Protein AF-A0AAV5X2Z7-F1 (afdb_monomer_lite)

Organism: NCBI:txid1538716

Foldseek 3Di:
DDDALLLLLLVVQQVVCCVQQVAGDCVSVDPPPGHHDDPVSVVVSQVVPFFDDPDPPDGHGRGDDRPVRDHDQDDDDDDDDDDDDDADDPVRQVVVCVVPVVCHSVNCRVPDDDDDDDDPDPDDDDDDDDDPDDPVRVVVVVQVVCCVPVVDDPVNVVVVVVVVVVVVVCVPPPVNVVVVVVVVVVVVVVVVVVVVVVVVVVVVVVVVVVVVVVVVVVVVVPDDDDDDDDDDDDDDDD

Sequence (238 aa):
MKYSASDCLSKCKARFYHEHCGCSPFVYNIDTEFPSCTPLETYECTKQYIVVNKDETSEEFHWPTCEECIVECERWEFNAANSYGNGFSNGALRWLNHYNPEWTTPHIRANFLTINIFFRDMSYTEYKQVQAMSMTELLSDMGGNMGLFWGMSVLTLAESLIYIWKISWIAVSKQRRDYMSEKKKRDEKEERETEETIKSFKQLSAAQLAQIAAAQAQYAADGAPLTPPPKAICRRTI

InterPro domains:
  IPR001873 Epithelial sodium channel [PF00858] (2-163)
  IPR001873 Epithelial sodium channel [PR01078] (3-14)
  IPR001873 Epithelial sodium channel [PR01078] (109-129)
  IPR001873 Epithelial sodium channel [PR01078] (129-143)
  IPR001873 Epithelial sodium channel [PR01078] (143-159)
  IPR001873 Epithelial sodium channel [PTHR11690] (2-175)

Secondary structure (DSSP, 8-state):
----HHHHHHHHHHHHHHHHHSSB-GGG--SSSSPBPPHHHHHHHHHHHTB----TT---B-----TT-PPPSS------------S--HHHHHHHHHH-TT--HHHHHHH--------SSS---------SS-HHHHHHHHHHHHHHHH---HHHHHHHHHHHHHHHHHHH-HHHHHHHHHHHHHHHHHHHHHHHHHHHHHHHHHHHHHHHHHHHHHHHHS-----PPPPPPP----

Radius of gyration: 55.37 Å; chains: 1; bounding box: 127×48×149 Å

pLDDT: mean 82.68, std 13.72, range [39.97, 95.0]

Structure (mmCIF, N/CA/C/O backbone):
data_AF-A0AAV5X2Z7-F1
#
_entry.id   AF-A0AAV5X2Z7-F1
#
loop_
_atom_site.group_PDB
_atom_site.id
_atom_site.type_symbol
_atom_site.label_atom_id
_atom_site.label_alt_id
_atom_site.label_comp_id
_atom_site.label_asym_id
_atom_site.label_entity_id
_atom_site.label_seq_id
_atom_site.pdbx_PDB_ins_code
_atom_site.Cartn_x
_atom_site.Cartn_y
_atom_site.Cartn_z
_atom_site.occupancy
_atom_site.B_iso_or_equiv
_atom_site.auth_seq_id
_atom_site.auth_comp_id
_atom_site.auth_asym_id
_atom_site.auth_atom_id
_atom_site.pdbx_PDB_model_num
ATOM 1 N N . MET A 1 1 ? 13.263 -10.623 1.631 1.00 61.44 1 MET A N 1
ATOM 2 C CA . MET A 1 1 ? 12.495 -9.880 0.608 1.00 61.44 1 MET A CA 1
ATOM 3 C C . MET A 1 1 ? 11.386 -9.113 1.306 1.00 61.44 1 MET A C 1
ATOM 5 O O . MET A 1 1 ? 10.847 -9.640 2.273 1.00 61.44 1 MET A O 1
ATOM 9 N N . LYS A 1 2 ? 11.102 -7.871 0.895 1.00 84.94 2 LYS A N 1
ATOM 10 C CA . LYS A 1 2 ? 9.927 -7.133 1.388 1.00 84.94 2 LYS A CA 1
ATOM 11 C C . LYS A 1 2 ? 8.688 -7.651 0.655 1.00 84.94 2 LYS A C 1
ATOM 13 O O . LYS A 1 2 ? 8.801 -8.051 -0.498 1.00 84.94 2 LYS A O 1
ATOM 18 N N . TYR A 1 3 ? 7.545 -7.677 1.329 1.00 89.06 3 TYR A N 1
ATOM 19 C CA . TYR A 1 3 ? 6.282 -8.051 0.700 1.00 89.06 3 TYR A CA 1
ATOM 20 C C . TYR A 1 3 ? 5.809 -6.931 -0.239 1.00 89.06 3 TYR A C 1
ATOM 22 O O . TYR A 1 3 ? 5.836 -5.763 0.146 1.00 89.06 3 TYR A O 1
ATOM 30 N N . SER A 1 4 ? 5.364 -7.305 -1.438 1.00 91.31 4 SER A N 1
ATOM 31 C CA . SER A 1 4 ? 4.673 -6.443 -2.400 1.00 91.31 4 SER A CA 1
ATOM 32 C C . SER A 1 4 ? 3.446 -7.187 -2.919 1.00 91.31 4 SER A C 1
ATOM 34 O O . SER A 1 4 ? 3.530 -8.386 -3.212 1.00 91.31 4 SER A O 1
ATOM 36 N N . ALA A 1 5 ? 2.317 -6.496 -3.081 1.00 91.56 5 ALA A N 1
ATOM 37 C CA . ALA A 1 5 ? 1.121 -7.104 -3.655 1.00 91.56 5 ALA A CA 1
ATOM 38 C C . ALA A 1 5 ? 1.362 -7.648 -5.076 1.00 91.56 5 ALA A C 1
ATOM 40 O O . ALA A 1 5 ? 0.827 -8.701 -5.422 1.00 91.56 5 ALA A O 1
ATOM 41 N N . SER A 1 6 ? 2.205 -6.991 -5.886 1.00 90.12 6 SER A N 1
ATOM 42 C CA . SER A 1 6 ? 2.568 -7.468 -7.235 1.00 90.12 6 SER A CA 1
ATOM 43 C C . SER A 1 6 ? 3.258 -8.831 -7.206 1.00 90.12 6 SER A C 1
ATOM 45 O O . SER A 1 6 ? 2.992 -9.699 -8.042 1.00 90.12 6 SER A O 1
ATOM 47 N N . ASP A 1 7 ? 4.126 -9.027 -6.220 1.00 90.62 7 ASP A N 1
ATOM 48 C CA . ASP A 1 7 ? 4.932 -10.234 -6.081 1.00 90.62 7 ASP A CA 1
ATOM 49 C C . ASP A 1 7 ? 4.066 -11.369 -5.539 1.00 90.62 7 ASP A C 1
ATOM 51 O O . ASP A 1 7 ? 4.145 -12.494 -6.031 1.00 90.62 7 ASP A O 1
ATOM 55 N N . CYS A 1 8 ? 3.167 -11.064 -4.596 1.00 91.44 8 CYS A N 1
ATOM 56 C CA . CYS A 1 8 ? 2.151 -12.007 -4.134 1.00 91.44 8 CYS A CA 1
ATOM 57 C C . CYS A 1 8 ? 1.270 -12.492 -5.290 1.00 91.44 8 CYS A C 1
ATOM 59 O O . CYS A 1 8 ? 1.093 -13.697 -5.465 1.00 91.44 8 CYS A O 1
ATOM 61 N N . LEU A 1 9 ? 0.769 -11.576 -6.127 1.00 91.75 9 LEU A N 1
ATOM 62 C CA . LEU A 1 9 ? -0.049 -11.930 -7.288 1.00 91.75 9 LEU A CA 1
ATOM 63 C C . LEU A 1 9 ? 0.724 -12.795 -8.291 1.00 91.75 9 LEU A C 1
ATOM 65 O O . LEU A 1 9 ? 0.169 -13.752 -8.830 1.00 91.75 9 LEU A O 1
ATOM 69 N N . SER A 1 10 ? 2.003 -12.492 -8.519 1.00 91.56 10 SER A N 1
ATOM 70 C CA . SER A 1 10 ? 2.867 -13.283 -9.404 1.00 91.56 10 SER A CA 1
ATOM 71 C C . SER A 1 10 ? 3.086 -14.696 -8.859 1.00 91.56 10 SER A C 1
ATOM 73 O O . SER A 1 10 ? 2.930 -15.665 -9.600 1.00 91.56 10 SER A O 1
ATOM 75 N N . LYS A 1 11 ? 3.339 -14.835 -7.550 1.00 90.75 11 LYS A N 1
ATOM 76 C CA . LYS A 1 11 ? 3.451 -16.137 -6.873 1.00 90.75 11 LYS A CA 1
ATOM 77 C C . LYS A 1 11 ? 2.139 -16.920 -6.874 1.00 90.75 11 LYS A C 1
ATOM 79 O O . LYS A 1 11 ? 2.152 -18.118 -7.131 1.00 90.75 11 LYS A O 1
ATOM 84 N N . CYS A 1 12 ? 1.008 -16.258 -6.641 1.00 92.06 12 CYS A N 1
ATOM 85 C CA . CYS A 1 12 ? -0.311 -16.885 -6.679 1.00 92.06 12 CYS A CA 1
ATOM 86 C C . CYS A 1 12 ? -0.625 -17.452 -8.073 1.00 92.06 12 CYS A C 1
ATOM 88 O O . CYS A 1 12 ? -1.036 -18.606 -8.195 1.00 92.06 12 CYS A O 1
ATOM 90 N N . LYS A 1 13 ? -0.362 -16.678 -9.136 1.00 91.12 13 LYS A N 1
ATOM 91 C CA . LYS A 1 13 ? -0.516 -17.150 -10.520 1.00 91.12 13 LYS A CA 1
ATOM 92 C C . LYS A 1 13 ? 0.448 -18.290 -10.833 1.00 91.12 13 LYS A C 1
ATOM 94 O O . LYS A 1 13 ? 0.029 -19.295 -11.392 1.00 91.12 13 LYS A O 1
ATOM 99 N N . ALA A 1 14 ? 1.711 -18.173 -10.436 1.00 91.75 14 ALA A N 1
ATOM 100 C CA . ALA A 1 14 ? 2.696 -19.234 -10.612 1.00 91.75 14 ALA A CA 1
ATOM 101 C C . ALA A 1 14 ? 2.279 -20.549 -9.926 1.00 91.75 14 ALA A C 1
ATOM 103 O O . ALA A 1 14 ? 2.376 -21.614 -10.534 1.00 91.75 14 ALA A O 1
ATOM 104 N N . ARG A 1 15 ? 1.743 -20.471 -8.700 1.00 91.75 15 ARG A N 1
ATOM 105 C CA . ARG A 1 15 ? 1.184 -21.619 -7.972 1.00 91.75 15 ARG A CA 1
ATOM 106 C C . ARG A 1 15 ? 0.008 -22.242 -8.726 1.00 91.75 15 ARG A C 1
ATOM 108 O O . ARG A 1 15 ? -0.021 -23.455 -8.883 1.00 91.75 15 ARG A O 1
ATOM 115 N N . PHE A 1 16 ? -0.903 -21.429 -9.265 1.00 91.75 16 PHE A N 1
ATOM 116 C CA . PHE A 1 16 ? -2.023 -21.921 -10.077 1.00 91.75 16 PHE A CA 1
ATOM 117 C C . PHE A 1 16 ? -1.554 -22.723 -11.303 1.00 91.75 16 PHE A C 1
ATOM 119 O O . PHE A 1 16 ? -2.067 -23.815 -11.552 1.00 91.75 16 PHE A O 1
ATOM 126 N N . TYR A 1 17 ? -0.557 -22.213 -12.036 1.00 91.75 17 TYR A N 1
ATOM 127 C CA . TYR A 1 17 ? 0.050 -22.934 -13.161 1.00 91.75 17 TYR A CA 1
ATOM 128 C C . TYR A 1 17 ? 0.718 -24.239 -12.709 1.00 91.75 17 TYR A C 1
ATOM 130 O O . TYR A 1 17 ? 0.537 -25.274 -13.348 1.00 91.75 17 TYR A O 1
ATOM 138 N N . HIS A 1 18 ? 1.436 -24.220 -11.585 1.00 92.00 18 HIS A N 1
ATOM 139 C CA . HIS A 1 18 ? 2.086 -25.414 -11.055 1.00 92.00 18 HIS A CA 1
ATOM 140 C C . HIS A 1 18 ? 1.076 -26.495 -10.631 1.00 92.00 18 HIS A C 1
ATOM 142 O O . HIS A 1 18 ? 1.278 -27.665 -10.944 1.00 92.00 18 HIS A O 1
ATOM 148 N N . GLU A 1 19 ? -0.034 -26.122 -9.993 1.00 91.94 19 GLU A N 1
ATOM 149 C CA . GLU A 1 19 ? -1.074 -27.063 -9.549 1.00 91.94 19 GLU A CA 1
ATOM 150 C C . GLU A 1 19 ? -1.831 -27.721 -10.715 1.00 91.94 19 GLU A C 1
ATOM 152 O O . GLU A 1 19 ? -2.165 -28.902 -10.636 1.00 91.94 19 GLU A O 1
ATOM 157 N N . HIS A 1 20 ? -2.079 -26.990 -11.808 1.00 90.81 20 HIS A N 1
ATOM 158 C CA . HIS A 1 20 ? -2.863 -27.496 -12.946 1.00 90.81 20 HIS A CA 1
ATOM 159 C C . HIS A 1 20 ? -2.010 -28.109 -14.064 1.00 90.81 20 HIS A C 1
ATOM 161 O O . HIS A 1 20 ? -2.470 -29.011 -14.766 1.00 90.81 20 HIS A O 1
ATOM 167 N N . CYS A 1 21 ? -0.786 -27.612 -14.249 1.00 90.88 21 CYS A N 1
ATOM 168 C CA . CYS A 1 21 ? 0.071 -27.928 -15.395 1.00 90.88 21 CYS A CA 1
ATOM 169 C C . CYS A 1 21 ? 1.480 -28.392 -14.992 1.00 90.88 21 CYS A C 1
ATOM 171 O O . CYS A 1 21 ? 2.280 -28.734 -15.856 1.00 90.88 21 CYS A O 1
ATOM 173 N N . GLY A 1 22 ? 1.802 -28.432 -13.694 1.00 91.81 22 GLY A N 1
ATOM 174 C CA . GLY A 1 22 ? 3.062 -28.968 -13.166 1.00 91.81 22 GLY A CA 1
ATOM 175 C C . GLY A 1 22 ? 4.271 -28.037 -13.288 1.00 91.81 22 GLY A C 1
ATOM 176 O O . GLY A 1 22 ? 5.308 -28.299 -12.681 1.00 91.81 22 GLY A O 1
ATOM 177 N N . CYS A 1 23 ? 4.151 -26.924 -14.008 1.00 90.94 23 CYS A N 1
ATOM 178 C CA . CYS A 1 23 ? 5.225 -25.966 -14.253 1.00 90.94 23 CYS A CA 1
ATOM 179 C C . CYS A 1 23 ? 4.717 -24.526 -14.098 1.00 90.94 23 CYS A C 1
ATOM 181 O O . CYS A 1 23 ? 3.514 -24.286 -14.102 1.00 90.94 23 CYS A O 1
ATOM 183 N N . SER A 1 24 ? 5.626 -23.559 -13.970 1.00 92.31 24 SER A N 1
ATOM 184 C CA . SER A 1 24 ? 5.294 -22.131 -13.943 1.00 92.31 24 SER A CA 1
ATOM 185 C C . SER A 1 24 ? 5.919 -21.398 -15.134 1.00 92.31 24 SER A C 1
ATOM 187 O O . SER A 1 24 ? 7.086 -21.636 -15.454 1.00 92.31 24 SER A O 1
ATOM 189 N N . PRO A 1 25 ? 5.210 -20.452 -15.773 1.00 90.69 25 PRO A N 1
ATOM 190 C CA . PRO A 1 25 ? 5.789 -19.602 -16.806 1.00 90.69 25 PRO A CA 1
ATOM 191 C C . PRO A 1 25 ? 7.000 -18.809 -16.303 1.00 90.69 25 PRO A C 1
ATOM 193 O O . PRO A 1 25 ? 6.989 -18.272 -15.192 1.00 90.69 25 PRO A O 1
ATOM 196 N N . PHE A 1 26 ? 8.014 -18.662 -17.161 1.00 86.56 26 PHE A N 1
ATOM 197 C CA . PHE A 1 26 ? 9.240 -17.912 -16.851 1.00 86.56 26 PHE A CA 1
ATOM 198 C C . PHE A 1 26 ? 8.979 -16.427 -16.532 1.00 86.56 26 PHE A C 1
ATOM 200 O O . PHE A 1 26 ? 9.729 -15.805 -15.787 1.00 86.56 26 PHE A O 1
ATOM 207 N N . VAL A 1 27 ? 7.881 -15.863 -17.048 1.00 87.69 27 VAL A N 1
ATOM 208 C CA . VAL A 1 27 ? 7.491 -14.454 -16.851 1.00 87.69 27 VAL A CA 1
ATOM 209 C C . VAL A 1 27 ? 7.325 -14.093 -15.372 1.00 87.69 27 VAL A C 1
ATOM 211 O O . VAL A 1 27 ? 7.617 -12.964 -14.990 1.00 87.69 27 VAL A O 1
ATOM 214 N N . TYR A 1 28 ? 6.882 -15.033 -14.533 1.00 86.19 28 TYR A N 1
ATOM 215 C CA . TYR A 1 28 ? 6.659 -14.761 -13.111 1.00 86.19 28 TYR A CA 1
ATOM 216 C C . TYR A 1 28 ? 7.941 -14.769 -12.273 1.00 86.19 28 TYR A C 1
ATOM 218 O O . TYR A 1 28 ? 7.865 -14.398 -11.107 1.00 86.19 28 TYR A O 1
ATOM 226 N N . ASN A 1 29 ? 9.084 -15.167 -12.857 1.00 78.25 29 ASN A N 1
ATOM 227 C CA . ASN A 1 29 ? 10.421 -15.145 -12.251 1.00 78.25 29 ASN A CA 1
ATOM 228 C C . ASN A 1 29 ? 10.434 -15.507 -10.754 1.00 78.25 29 ASN A C 1
ATOM 230 O O . ASN A 1 29 ? 10.989 -14.807 -9.910 1.00 78.25 29 ASN A O 1
ATOM 234 N N . ILE A 1 30 ? 9.738 -16.587 -10.429 1.00 80.00 30 ILE A N 1
ATOM 235 C CA . ILE A 1 30 ? 9.757 -17.199 -9.107 1.00 80.00 30 ILE A CA 1
ATOM 236 C C . ILE A 1 30 ? 11.142 -17.819 -8.887 1.00 80.00 30 ILE A C 1
ATOM 238 O O . ILE A 1 30 ? 11.694 -18.417 -9.809 1.00 80.00 30 ILE A O 1
ATOM 242 N N . ASP A 1 31 ? 11.708 -17.671 -7.688 1.00 67.44 31 ASP A N 1
ATOM 243 C CA . ASP A 1 31 ? 13.055 -18.138 -7.320 1.00 67.44 31 ASP A CA 1
ATOM 244 C C . ASP A 1 31 ? 13.182 -19.670 -7.396 1.00 67.44 31 ASP A C 1
ATOM 246 O O . ASP A 1 31 ? 13.222 -20.354 -6.379 1.00 67.44 31 ASP A O 1
ATOM 250 N N . THR A 1 32 ? 13.216 -20.249 -8.599 1.00 70.44 3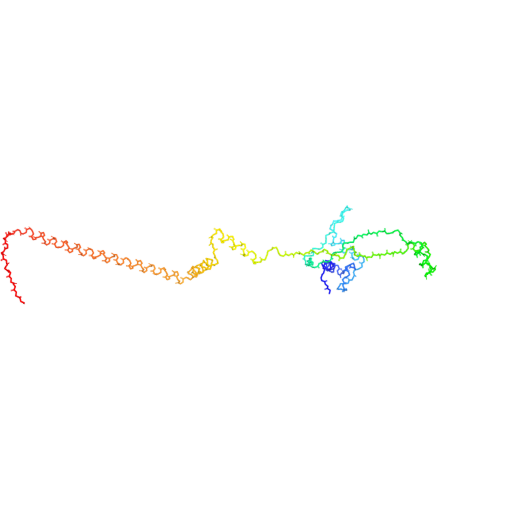2 THR A N 1
ATOM 251 C CA . THR A 1 32 ? 13.368 -21.693 -8.880 1.00 70.44 32 THR A CA 1
ATOM 252 C C . THR A 1 32 ? 12.449 -22.634 -8.082 1.00 70.44 32 THR A C 1
ATOM 254 O O . THR A 1 32 ? 12.670 -23.841 -8.065 1.00 70.44 32 THR A O 1
ATOM 257 N N . GLU A 1 33 ? 11.414 -22.099 -7.431 1.00 82.00 33 GLU A N 1
ATOM 258 C CA . GLU A 1 33 ? 10.524 -22.832 -6.529 1.00 82.00 33 GLU A CA 1
ATOM 259 C C . GLU A 1 33 ? 9.666 -23.834 -7.310 1.00 82.00 33 GLU A C 1
ATOM 261 O O . GLU A 1 33 ? 9.426 -24.946 -6.844 1.00 82.00 33 GLU A O 1
ATOM 266 N N . PHE A 1 34 ? 9.294 -23.473 -8.544 1.00 86.00 34 PHE A N 1
ATOM 267 C CA . PHE A 1 34 ? 8.627 -24.355 -9.498 1.00 86.00 34 PHE A CA 1
ATOM 268 C C . PHE A 1 34 ? 9.455 -24.484 -10.786 1.00 86.00 34 PHE A C 1
ATOM 270 O O . PHE A 1 34 ? 10.144 -23.534 -11.181 1.00 86.00 34 PHE A O 1
ATOM 277 N N . PRO A 1 35 ? 9.388 -25.637 -11.479 1.00 88.75 35 PRO A N 1
ATOM 278 C CA . PRO A 1 35 ? 10.060 -25.809 -12.761 1.00 88.75 35 PRO A CA 1
ATOM 279 C C . PRO A 1 35 ? 9.480 -24.844 -13.804 1.00 88.75 35 PRO A C 1
ATOM 281 O O . PRO A 1 35 ? 8.271 -24.614 -13.854 1.00 88.75 35 PRO A O 1
ATOM 284 N N . SER A 1 36 ? 10.346 -24.271 -14.643 1.00 90.69 36 SER A N 1
ATOM 285 C CA . SER A 1 36 ? 9.925 -23.351 -15.706 1.00 90.69 36 SER A CA 1
ATOM 286 C C . SER A 1 36 ? 9.259 -24.102 -16.863 1.00 90.69 36 SER A C 1
ATOM 288 O O . SER A 1 36 ? 9.835 -25.061 -17.372 1.00 90.69 36 SER A O 1
ATOM 290 N N . CYS A 1 37 ? 8.080 -23.652 -17.299 1.00 90.19 37 CYS A N 1
ATOM 291 C CA . CYS A 1 37 ? 7.393 -24.198 -18.474 1.00 90.19 37 CYS A CA 1
ATOM 292 C C . CYS A 1 37 ? 8.090 -23.805 -19.784 1.00 90.19 37 CYS A C 1
ATOM 294 O O . CYS A 1 37 ? 8.621 -22.697 -19.918 1.00 90.19 37 CYS A O 1
ATOM 296 N N . THR A 1 38 ? 7.965 -24.650 -20.807 1.00 91.62 38 THR A N 1
ATOM 297 C CA . THR A 1 38 ? 8.214 -24.254 -22.198 1.00 91.62 38 THR A CA 1
ATOM 298 C C . THR A 1 38 ? 7.108 -23.316 -22.721 1.00 91.62 38 THR A C 1
ATOM 300 O O . THR A 1 38 ? 5.994 -23.284 -22.178 1.00 91.62 38 THR A O 1
ATOM 303 N N . PRO A 1 39 ? 7.365 -22.541 -23.797 1.00 91.50 39 PRO A N 1
ATOM 304 C CA . PRO A 1 39 ? 6.337 -21.694 -24.405 1.00 91.50 39 PRO A CA 1
ATOM 305 C C . PRO A 1 39 ? 5.094 -22.470 -24.864 1.00 91.50 39 PRO A C 1
ATOM 307 O O . PRO A 1 39 ? 3.984 -21.951 -24.765 1.00 91.50 39 PRO A O 1
ATOM 310 N N . LEU A 1 40 ? 5.269 -23.715 -25.327 1.00 91.69 40 LEU A N 1
ATOM 311 C CA . LEU A 1 40 ? 4.166 -24.567 -25.774 1.00 91.69 40 LEU A CA 1
ATOM 312 C C . LEU A 1 40 ? 3.298 -25.025 -24.594 1.00 91.69 40 LEU A C 1
ATOM 314 O O . LEU A 1 40 ? 2.090 -24.816 -24.622 1.00 91.69 40 LEU A O 1
ATOM 318 N N . GLU A 1 41 ? 3.912 -25.553 -23.532 1.00 91.62 41 GLU A N 1
ATOM 319 C CA . GLU A 1 41 ? 3.196 -25.977 -22.317 1.00 91.62 41 GLU A CA 1
ATOM 320 C C . GLU A 1 41 ? 2.424 -24.815 -21.683 1.00 91.62 41 GLU A C 1
ATOM 322 O O . GLU A 1 41 ? 1.277 -24.969 -21.270 1.00 91.62 41 GLU A O 1
ATOM 327 N N . THR A 1 42 ? 3.027 -23.620 -21.657 1.00 90.69 42 THR A N 1
ATOM 328 C CA . THR A 1 42 ? 2.362 -22.412 -21.146 1.00 90.69 42 THR A CA 1
ATOM 329 C C . THR A 1 42 ? 1.114 -22.080 -21.963 1.00 90.69 42 THR A C 1
ATOM 331 O O . THR A 1 42 ? 0.062 -21.780 -21.394 1.00 90.69 42 THR A O 1
ATOM 334 N N . TYR A 1 43 ? 1.212 -22.140 -23.294 1.00 90.75 43 TYR A N 1
ATOM 335 C CA . TYR A 1 43 ? 0.095 -21.856 -24.193 1.00 90.75 43 TYR A CA 1
ATOM 336 C C . TYR A 1 43 ? -1.036 -22.880 -24.041 1.00 90.75 43 TYR A C 1
ATOM 338 O O . TYR A 1 43 ? -2.196 -22.496 -23.891 1.00 90.75 43 TYR A O 1
ATOM 346 N N . GLU A 1 44 ? -0.706 -24.172 -24.028 1.00 91.62 44 GLU A N 1
ATOM 347 C CA . GLU A 1 44 ? -1.680 -25.255 -23.861 1.00 91.62 44 GLU A CA 1
ATOM 348 C C . GLU A 1 44 ? -2.402 -25.159 -22.513 1.00 91.62 44 GLU A C 1
ATOM 350 O O . GLU A 1 44 ? -3.633 -25.199 -22.464 1.00 91.62 44 GLU A O 1
ATOM 355 N N . CYS A 1 45 ? -1.651 -24.915 -21.437 1.00 90.50 45 CYS A N 1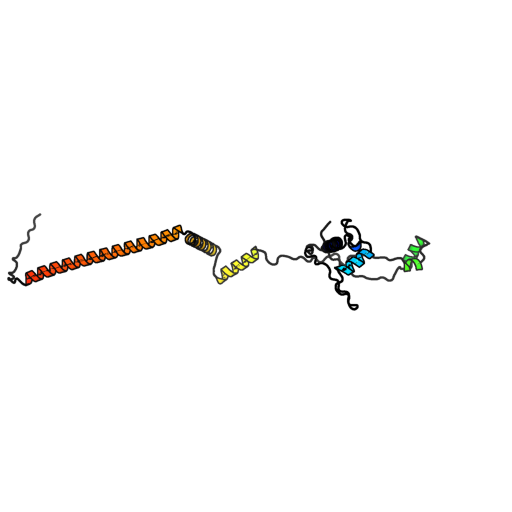
ATOM 356 C CA . CYS A 1 45 ? -2.187 -24.713 -20.096 1.00 90.50 45 CYS A CA 1
ATOM 357 C C . CYS A 1 45 ? -3.144 -23.511 -20.024 1.00 90.50 45 CYS A C 1
ATOM 359 O O . CYS A 1 45 ? -4.267 -23.618 -19.527 1.00 90.50 45 CYS A O 1
ATOM 361 N N . THR A 1 46 ? -2.728 -22.367 -20.578 1.00 89.81 46 THR A N 1
ATOM 362 C CA . THR A 1 46 ? -3.541 -21.140 -20.610 1.00 89.81 46 THR A CA 1
ATOM 363 C C . THR A 1 46 ? -4.839 -21.371 -21.378 1.00 89.81 46 THR A C 1
ATOM 365 O O . THR A 1 46 ? -5.923 -21.028 -20.907 1.00 89.81 46 THR A O 1
ATOM 368 N N . LYS A 1 47 ? -4.746 -22.013 -22.545 1.00 88.31 47 LYS A N 1
ATOM 369 C CA . LYS A 1 47 ? -5.896 -22.325 -23.395 1.00 88.31 47 LYS A CA 1
ATOM 370 C C . LYS A 1 47 ? -6.886 -23.280 -22.726 1.00 88.31 47 LYS A C 1
ATOM 372 O O . LYS A 1 47 ? -8.074 -23.228 -23.035 1.00 88.31 47 LYS A O 1
ATOM 377 N N . GLN A 1 48 ? -6.407 -24.170 -21.862 1.00 88.19 48 GLN A N 1
ATOM 378 C CA . GLN A 1 48 ? -7.242 -25.154 -21.183 1.00 88.19 48 GLN A CA 1
ATOM 379 C C . GLN A 1 48 ? -7.924 -24.598 -19.927 1.00 88.19 48 GLN A C 1
ATOM 381 O O . GLN A 1 48 ? -9.087 -24.919 -19.695 1.00 88.19 48 GLN A O 1
ATOM 386 N N . TYR A 1 49 ? -7.214 -23.798 -19.125 1.00 86.69 49 TYR A N 1
ATOM 387 C CA . TYR A 1 49 ? -7.667 -23.418 -17.780 1.00 86.69 49 TYR A CA 1
ATOM 388 C C . TYR A 1 49 ? -8.004 -21.934 -17.602 1.00 86.69 49 TYR A C 1
ATOM 390 O O . TYR A 1 49 ? -8.687 -21.590 -16.642 1.00 86.69 49 TYR A O 1
ATOM 398 N N . ILE A 1 50 ? -7.529 -21.054 -18.486 1.00 85.94 50 ILE A N 1
ATOM 399 C CA . ILE A 1 50 ? -7.670 -19.594 -18.334 1.00 85.94 50 ILE A CA 1
ATOM 400 C C . ILE A 1 50 ? -8.604 -19.017 -19.402 1.00 85.94 50 ILE A C 1
ATOM 402 O O . ILE A 1 50 ? -9.353 -18.083 -19.125 1.00 85.94 50 ILE A O 1
ATOM 406 N N . VAL A 1 51 ? -8.595 -19.572 -20.616 1.00 84.12 51 VAL A N 1
ATOM 407 C CA . VAL A 1 51 ? -9.478 -19.136 -21.708 1.00 84.12 51 VAL A CA 1
ATOM 408 C C . VAL A 1 51 ? -10.824 -19.855 -21.605 1.00 84.12 51 VAL A C 1
ATOM 410 O O . VAL A 1 51 ? -10.899 -21.067 -21.807 1.00 84.12 51 VAL A O 1
ATOM 413 N N . VAL A 1 52 ? -11.892 -19.111 -21.302 1.00 71.81 52 VAL A N 1
ATOM 414 C CA . VAL A 1 52 ? -13.244 -19.672 -21.088 1.00 71.81 52 VAL A CA 1
ATOM 415 C C . VAL A 1 52 ? -14.094 -19.621 -22.361 1.00 71.81 52 VAL A C 1
ATOM 417 O O . VAL A 1 52 ? -14.771 -20.596 -22.683 1.00 71.81 52 VAL A O 1
ATOM 420 N N . ASN A 1 53 ? -14.016 -18.524 -23.122 1.00 64.81 53 ASN A N 1
ATOM 421 C CA . ASN A 1 53 ? -14.760 -18.345 -24.370 1.00 64.81 53 ASN A CA 1
ATOM 422 C C . ASN A 1 53 ? -13.850 -18.549 -25.586 1.00 64.81 53 ASN A C 1
ATOM 424 O O . ASN A 1 53 ? -12.844 -17.865 -25.753 1.00 64.81 53 ASN A O 1
ATOM 428 N N . LYS A 1 54 ? -14.224 -19.510 -26.438 1.00 61.59 54 LYS A N 1
ATOM 429 C CA . LYS A 1 54 ? -13.571 -19.810 -27.726 1.00 61.59 54 LYS A CA 1
ATOM 430 C C . LYS A 1 54 ? -14.324 -19.197 -28.910 1.00 61.59 54 LYS A C 1
ATOM 432 O O . LYS A 1 54 ? -14.172 -19.673 -30.031 1.00 61.59 54 LYS A O 1
ATOM 437 N N . ASP A 1 55 ? -15.164 -18.198 -28.665 1.00 61.53 55 ASP A N 1
ATOM 438 C CA . ASP A 1 55 ? -15.832 -17.482 -29.745 1.00 61.53 55 ASP A CA 1
ATOM 439 C C . ASP A 1 55 ? -14.852 -16.468 -30.345 1.00 61.53 55 ASP A C 1
ATOM 441 O O . ASP A 1 55 ? -14.230 -15.681 -29.630 1.00 61.53 55 ASP A O 1
ATOM 445 N N . GLU A 1 56 ? -14.706 -16.510 -31.672 1.00 59.72 56 GLU A N 1
ATOM 446 C CA . GLU A 1 56 ? -13.666 -15.834 -32.471 1.00 59.72 56 GLU A CA 1
ATOM 447 C C . GLU A 1 56 ? -13.608 -14.300 -32.304 1.00 59.72 56 GLU A C 1
ATOM 449 O O . GLU A 1 56 ? -12.698 -13.651 -32.818 1.00 59.72 56 GLU A O 1
ATOM 454 N N . THR A 1 57 ? -14.562 -13.700 -31.590 1.00 63.84 57 THR A N 1
ATOM 455 C CA . THR A 1 57 ? -14.710 -12.248 -31.436 1.00 63.84 57 THR A CA 1
ATOM 456 C C . THR A 1 57 ? -14.163 -11.671 -30.129 1.00 63.84 57 THR A C 1
ATOM 458 O O . THR A 1 57 ? -13.924 -10.465 -30.083 1.00 63.84 57 THR A O 1
ATOM 461 N N . SER A 1 58 ? -13.932 -12.472 -29.080 1.00 60.16 58 SER A N 1
ATOM 462 C CA . SER A 1 58 ? -13.298 -11.975 -27.846 1.00 60.16 58 SER A CA 1
ATOM 463 C C . SER A 1 58 ? -12.752 -13.103 -26.969 1.00 60.16 58 SER A C 1
ATOM 465 O O . SER A 1 58 ? -13.521 -13.872 -26.393 1.00 60.16 58 SER A O 1
ATOM 467 N N . GLU A 1 59 ? -11.428 -13.157 -26.809 1.00 67.06 59 GLU A N 1
ATOM 468 C CA . GLU A 1 59 ? -10.782 -14.028 -25.824 1.00 67.06 59 GLU A CA 1
ATOM 469 C C . GLU A 1 59 ? -10.987 -13.448 -24.417 1.00 67.06 59 GLU A C 1
ATOM 471 O O . GLU A 1 59 ? -10.385 -12.439 -24.042 1.00 67.06 59 GLU A O 1
ATOM 476 N N . GLU A 1 60 ? -11.865 -14.074 -23.635 1.00 76.62 60 GLU A N 1
ATOM 477 C CA . GLU A 1 60 ? -12.053 -13.741 -22.224 1.00 76.62 60 GLU A CA 1
ATOM 478 C C . GLU A 1 60 ? -11.137 -14.612 -21.355 1.00 76.62 60 GLU A C 1
ATOM 480 O O . GLU A 1 60 ? -11.195 -15.846 -21.396 1.00 76.62 60 GLU A O 1
ATOM 485 N N . PHE A 1 61 ? -10.286 -13.954 -20.564 1.00 82.00 61 PHE A N 1
ATOM 486 C CA . PHE A 1 61 ? -9.332 -14.600 -19.665 1.00 82.00 61 PHE A CA 1
ATOM 487 C C . PHE A 1 61 ? -9.866 -14.588 -18.232 1.00 82.00 61 PHE A C 1
ATOM 489 O O . PHE A 1 61 ? -9.945 -13.530 -17.602 1.00 82.00 61 PHE A O 1
ATOM 496 N N . HIS A 1 62 ? -10.165 -15.766 -17.691 1.00 83.88 62 HIS A N 1
ATOM 497 C CA . HIS A 1 62 ? -10.561 -15.932 -16.299 1.00 83.88 62 HIS A CA 1
ATOM 498 C C . HIS A 1 62 ? -9.344 -16.309 -15.446 1.00 83.88 62 HIS A C 1
ATOM 500 O O . HIS A 1 62 ? -8.950 -17.471 -15.343 1.00 83.88 62 HIS A O 1
ATOM 506 N N . TRP A 1 63 ? -8.717 -15.302 -14.842 1.00 84.38 63 TRP A N 1
ATOM 507 C CA . TRP A 1 63 ? -7.583 -15.500 -13.938 1.00 84.38 63 TRP A CA 1
ATOM 508 C C . TRP A 1 63 ? -8.044 -16.001 -12.559 1.00 84.38 63 TRP A C 1
ATOM 510 O O . TRP A 1 63 ? -9.141 -15.649 -12.123 1.00 84.38 63 TRP A O 1
ATOM 520 N N . PRO A 1 64 ? -7.213 -16.773 -11.833 1.00 85.88 64 PRO A N 1
ATOM 521 C CA . PRO A 1 64 ? -7.539 -17.193 -10.474 1.00 85.88 64 PRO A CA 1
ATOM 522 C C . PRO A 1 64 ? -7.678 -15.987 -9.534 1.00 85.88 64 PRO A C 1
ATOM 524 O O . PRO A 1 64 ? -6.895 -15.034 -9.594 1.00 85.88 64 PRO A O 1
ATOM 527 N N . THR A 1 65 ? -8.661 -16.048 -8.636 1.00 86.94 65 THR A N 1
ATOM 528 C CA . THR A 1 65 ? -8.882 -15.045 -7.588 1.00 86.94 65 THR A CA 1
ATOM 529 C C . THR A 1 65 ? -7.881 -15.249 -6.452 1.00 86.94 65 THR A C 1
ATOM 531 O O . THR A 1 65 ? -7.951 -16.224 -5.709 1.00 86.94 65 THR A O 1
ATOM 534 N N . CYS A 1 66 ? -6.935 -14.323 -6.308 1.00 89.44 66 CYS A N 1
ATOM 535 C CA . CYS A 1 66 ? -5.903 -14.365 -5.271 1.00 89.44 66 CYS A CA 1
ATOM 536 C C . CYS A 1 66 ? -6.322 -13.538 -4.043 1.00 89.44 66 CYS A C 1
ATOM 538 O O . CYS A 1 66 ? -5.843 -12.421 -3.862 1.00 89.44 66 CYS A O 1
ATOM 540 N N . GLU A 1 67 ? -7.217 -14.075 -3.207 1.00 88.12 67 GLU A N 1
ATOM 541 C CA . GLU A 1 67 ? -7.740 -13.375 -2.012 1.00 88.12 67 GLU A CA 1
ATOM 542 C C . GLU A 1 67 ? -6.695 -13.194 -0.898 1.00 88.12 67 GLU A C 1
ATOM 544 O O . GLU A 1 67 ? -6.795 -12.283 -0.082 1.00 88.12 67 GLU A O 1
ATOM 549 N N . GLU A 1 68 ? -5.658 -14.032 -0.889 1.00 90.00 68 GLU A N 1
ATOM 550 C CA . GLU A 1 68 ? -4.549 -13.964 0.072 1.00 90.00 68 GLU A CA 1
ATOM 551 C C . GLU A 1 68 ? -3.690 -12.698 -0.111 1.00 90.00 68 GLU A C 1
ATOM 553 O O . GLU A 1 68 ? -3.000 -12.267 0.815 1.00 90.00 68 GLU A O 1
ATOM 558 N N . CYS A 1 69 ? -3.718 -12.096 -1.306 1.00 92.12 69 CYS A N 1
ATOM 559 C CA . CYS A 1 69 ? -2.859 -10.973 -1.654 1.00 92.12 69 CYS A CA 1
ATOM 560 C C . CYS A 1 69 ? -3.489 -9.639 -1.252 1.00 92.12 69 CYS A C 1
ATOM 562 O O . CYS A 1 69 ? -4.247 -9.027 -2.003 1.00 92.12 69 CYS A O 1
ATOM 564 N N . ILE A 1 70 ? -3.112 -9.158 -0.069 1.00 91.62 70 ILE A N 1
ATOM 565 C CA . ILE A 1 70 ? -3.467 -7.820 0.409 1.00 91.62 70 ILE A CA 1
ATOM 566 C C . ILE A 1 70 ? -2.508 -6.758 -0.136 1.00 91.62 70 ILE A C 1
ATOM 568 O O . ILE A 1 70 ? -1.336 -7.038 -0.400 1.00 91.62 70 ILE A O 1
ATOM 572 N N . VAL A 1 71 ? -3.001 -5.527 -0.284 1.00 91.00 71 VAL A N 1
ATOM 573 C CA . VAL A 1 71 ? -2.158 -4.373 -0.619 1.00 91.00 71 VAL A CA 1
ATOM 574 C C . VAL A 1 71 ? -1.258 -4.003 0.556 1.00 91.00 71 VAL A C 1
ATOM 576 O O . VAL A 1 71 ? -1.664 -4.069 1.715 1.00 91.00 71 VAL A O 1
ATOM 579 N N . GLU A 1 72 ? -0.022 -3.624 0.259 1.00 91.75 72 GLU A N 1
ATOM 580 C CA . GLU A 1 72 ? 0.928 -3.177 1.268 1.00 91.75 72 GLU A CA 1
ATOM 581 C C . GLU A 1 72 ? 0.556 -1.803 1.857 1.00 91.75 72 GLU A C 1
ATOM 583 O O . GLU A 1 72 ? 0.074 -0.916 1.153 1.00 91.75 72 GLU A O 1
ATOM 588 N N . CYS A 1 73 ? 0.800 -1.622 3.161 1.00 90.50 73 CYS A N 1
ATOM 589 C CA . CYS A 1 73 ? 0.532 -0.358 3.860 1.00 90.50 73 CYS A CA 1
ATOM 590 C C . CYS A 1 73 ? 1.527 0.753 3.494 1.00 90.50 73 CYS A C 1
ATOM 592 O O . CYS A 1 73 ? 1.176 1.928 3.537 1.00 90.50 73 CYS A O 1
ATOM 594 N N . GLU A 1 74 ? 2.772 0.389 3.179 1.00 91.06 74 GLU A N 1
ATOM 595 C CA . GLU A 1 74 ? 3.814 1.321 2.747 1.00 91.06 74 GLU A CA 1
ATOM 596 C C . GLU A 1 74 ? 4.150 1.032 1.283 1.00 91.06 74 GLU A C 1
ATOM 598 O O . GLU A 1 74 ? 4.756 0.007 0.968 1.00 91.06 74 GLU A O 1
ATOM 603 N N . ARG A 1 75 ? 3.754 1.946 0.394 1.00 89.88 75 ARG A N 1
ATOM 604 C CA . ARG A 1 75 ? 4.028 1.879 -1.043 1.00 89.88 75 ARG A CA 1
ATOM 605 C C . ARG A 1 75 ? 4.646 3.188 -1.509 1.00 89.88 75 ARG A C 1
ATOM 607 O O . ARG A 1 75 ? 4.158 4.264 -1.176 1.00 89.88 75 ARG A O 1
ATOM 614 N N . TRP A 1 76 ? 5.676 3.073 -2.339 1.00 89.69 76 TRP A N 1
ATOM 615 C CA . TRP A 1 76 ? 6.279 4.197 -3.046 1.00 89.69 76 TRP A CA 1
ATOM 616 C C . TRP A 1 76 ? 5.828 4.176 -4.503 1.00 89.69 76 TRP A C 1
ATOM 618 O O . TRP A 1 76 ? 6.034 3.184 -5.200 1.00 89.69 76 TRP A O 1
ATOM 628 N N . GLU A 1 77 ? 5.216 5.265 -4.961 1.00 90.06 77 GLU A N 1
ATOM 629 C CA . GLU A 1 77 ? 4.772 5.424 -6.346 1.00 90.06 77 GLU A CA 1
ATOM 630 C C . GLU A 1 77 ? 5.557 6.553 -7.021 1.00 90.06 77 GLU A C 1
ATOM 632 O O . GLU A 1 77 ? 5.605 7.682 -6.530 1.00 90.06 77 GLU A O 1
ATOM 637 N N . PHE A 1 78 ? 6.187 6.241 -8.156 1.00 91.00 78 PHE A N 1
ATOM 638 C CA . PHE A 1 78 ? 6.991 7.188 -8.923 1.00 91.00 78 PHE A CA 1
ATOM 639 C C . PHE A 1 78 ? 6.269 7.551 -10.216 1.00 91.00 78 PHE A C 1
ATOM 641 O O . PHE A 1 78 ? 6.269 6.794 -11.185 1.00 91.00 78 PHE A O 1
ATOM 648 N N . ASN A 1 79 ? 5.677 8.741 -10.240 1.00 90.62 79 ASN A N 1
ATOM 649 C CA . ASN A 1 79 ? 5.077 9.288 -11.450 1.00 90.62 79 ASN A CA 1
ATOM 650 C C . ASN A 1 79 ? 6.174 9.819 -12.382 1.00 90.62 79 ASN A C 1
ATOM 652 O O . ASN A 1 79 ? 6.887 10.762 -12.036 1.00 90.62 79 ASN A O 1
ATOM 656 N N . ALA A 1 80 ? 6.306 9.221 -13.567 1.00 91.38 80 ALA A N 1
ATOM 657 C CA . ALA A 1 80 ? 7.298 9.609 -14.564 1.00 91.38 80 ALA A CA 1
ATOM 658 C C . ALA A 1 80 ? 6.671 10.471 -15.669 1.00 91.38 80 ALA A C 1
ATOM 660 O O . ALA A 1 80 ? 5.659 10.103 -16.264 1.00 91.38 80 ALA A O 1
ATOM 661 N N . ALA A 1 81 ? 7.301 11.607 -15.973 1.00 91.62 81 ALA A N 1
ATOM 662 C CA . ALA A 1 81 ? 6.957 12.447 -17.116 1.00 91.62 81 ALA A CA 1
ATOM 663 C C . ALA A 1 81 ? 8.134 12.481 -18.095 1.00 91.62 81 ALA A C 1
ATOM 665 O O . ALA A 1 81 ? 9.246 12.863 -17.730 1.00 91.62 81 ALA A O 1
ATOM 666 N N . ASN A 1 82 ? 7.885 12.089 -19.344 1.00 92.19 82 ASN A N 1
ATOM 667 C CA . ASN A 1 82 ? 8.928 11.994 -20.360 1.00 92.19 82 ASN A CA 1
ATOM 668 C C . ASN A 1 82 ? 9.054 13.309 -21.130 1.00 92.19 82 ASN A C 1
ATOM 670 O O . ASN A 1 82 ? 8.065 13.863 -21.608 1.00 92.19 82 ASN A O 1
ATOM 674 N N . SER A 1 83 ? 10.291 13.775 -21.293 1.00 90.56 83 SER A N 1
ATOM 675 C CA . SER A 1 83 ? 10.629 14.870 -22.199 1.00 90.56 83 SER A CA 1
ATOM 676 C C . SER A 1 83 ? 11.708 14.404 -23.169 1.00 90.56 83 SER A C 1
ATOM 678 O O . SER A 1 83 ? 12.663 13.733 -22.778 1.00 90.56 83 SER A O 1
ATOM 680 N N . TYR A 1 84 ? 11.530 14.728 -24.448 1.00 90.69 84 TYR A N 1
ATOM 681 C CA . TYR A 1 84 ? 12.428 14.296 -25.513 1.00 90.69 84 TYR A CA 1
ATOM 682 C C . TYR A 1 84 ? 13.213 15.496 -26.038 1.00 90.69 84 TYR A C 1
ATOM 684 O O . TYR A 1 84 ? 12.636 16.486 -26.486 1.00 90.69 84 TYR A O 1
ATOM 692 N N . GLY A 1 85 ? 14.540 15.401 -25.971 1.00 84.62 85 GLY A N 1
ATOM 693 C CA . GLY A 1 85 ? 15.454 16.335 -26.622 1.00 84.62 85 GLY A CA 1
ATOM 694 C C . GLY A 1 85 ? 15.789 15.879 -28.040 1.00 84.62 85 GLY A C 1
ATOM 695 O O . GLY A 1 85 ? 15.798 14.683 -28.336 1.00 84.62 85 GLY A O 1
ATOM 696 N N . ASN A 1 86 ? 16.091 16.827 -28.926 1.00 79.44 86 ASN A N 1
ATOM 697 C CA . ASN A 1 86 ? 16.517 16.501 -30.283 1.00 79.44 86 ASN A CA 1
ATOM 698 C C . ASN A 1 86 ? 17.983 16.035 -30.301 1.00 79.44 86 ASN A C 1
ATOM 700 O O . ASN A 1 86 ? 18.883 16.855 -30.461 1.00 79.44 86 ASN A O 1
ATOM 704 N N . GLY A 1 87 ? 18.194 14.725 -30.148 1.00 81.06 87 GLY A N 1
ATOM 705 C CA . GLY A 1 87 ? 19.443 14.015 -30.440 1.00 81.06 87 GLY A CA 1
ATOM 706 C C . GLY A 1 87 ? 20.731 14.585 -29.823 1.00 81.06 87 GLY A C 1
ATOM 707 O O . GLY A 1 87 ? 20.733 15.417 -28.918 1.00 81.06 87 GLY A O 1
ATOM 708 N N . PHE A 1 88 ? 21.871 14.107 -30.325 1.00 85.31 88 PHE A N 1
ATOM 709 C CA . PHE A 1 88 ? 23.189 14.613 -29.936 1.00 85.31 88 PHE A CA 1
ATOM 710 C C . PHE A 1 88 ? 23.540 15.890 -30.703 1.00 85.31 88 PHE A C 1
ATOM 712 O O . PHE A 1 88 ? 23.365 15.970 -31.922 1.00 85.31 88 PHE A O 1
ATOM 719 N N . SER A 1 89 ? 24.121 16.869 -30.004 1.00 87.56 89 SER A N 1
ATOM 720 C CA . SER A 1 89 ? 24.673 18.066 -30.643 1.00 87.56 89 SER A CA 1
ATOM 721 C C . SER A 1 89 ? 25.878 17.719 -31.529 1.00 87.56 89 SER A C 1
ATOM 723 O O . SER A 1 89 ? 26.588 16.741 -31.292 1.00 87.56 89 SER A O 1
ATOM 725 N N . ASN A 1 90 ? 26.169 18.551 -32.535 1.00 87.62 90 ASN A N 1
ATOM 726 C CA . ASN A 1 90 ? 27.340 18.352 -33.403 1.00 87.62 90 ASN A CA 1
ATOM 727 C C . ASN A 1 90 ? 28.667 18.344 -32.617 1.00 87.62 90 ASN A C 1
ATOM 729 O O . ASN A 1 90 ? 29.605 17.651 -33.005 1.00 87.62 90 ASN A O 1
ATOM 733 N N . GLY A 1 91 ? 28.738 19.069 -31.494 1.00 87.75 91 GLY A N 1
ATOM 734 C CA . GLY A 1 91 ? 29.888 19.036 -30.587 1.00 87.75 91 GLY A CA 1
ATOM 735 C C . GLY A 1 91 ? 30.037 17.687 -29.882 1.00 87.75 91 GLY A C 1
ATOM 736 O O . GLY A 1 91 ? 31.128 17.121 -29.878 1.00 87.75 91 GLY A O 1
ATOM 737 N N . ALA A 1 92 ? 28.934 17.136 -29.366 1.00 86.94 92 ALA A N 1
ATOM 738 C CA . ALA A 1 92 ? 28.925 15.811 -28.750 1.00 86.94 92 ALA A CA 1
ATOM 739 C C . ALA A 1 92 ? 29.306 14.721 -29.764 1.00 86.94 92 ALA A C 1
ATOM 741 O O . ALA A 1 92 ? 30.162 13.892 -29.474 1.00 86.94 92 ALA A O 1
ATOM 742 N N . LEU A 1 93 ? 28.759 14.777 -30.984 1.00 89.06 93 LEU A N 1
ATOM 743 C CA . LEU A 1 93 ? 29.094 13.844 -32.067 1.00 89.06 93 LEU A CA 1
ATOM 744 C C . LEU A 1 93 ? 30.591 13.867 -32.405 1.00 89.06 93 LEU A C 1
ATOM 746 O O . LEU A 1 93 ? 31.195 12.816 -32.604 1.00 89.06 93 LEU A O 1
ATOM 750 N N . ARG A 1 94 ? 31.206 15.056 -32.430 1.00 88.88 94 ARG A N 1
ATOM 751 C CA . ARG A 1 94 ? 32.645 15.206 -32.682 1.00 88.88 94 ARG A CA 1
ATOM 752 C C . ARG A 1 94 ? 33.492 14.632 -31.548 1.00 88.88 94 ARG A C 1
ATOM 754 O O . ARG A 1 94 ? 34.514 14.014 -31.827 1.00 88.88 94 ARG A O 1
ATOM 761 N N . TRP A 1 95 ? 33.071 14.826 -30.299 1.00 89.38 95 TRP A N 1
ATOM 762 C CA . TRP A 1 95 ? 33.752 14.275 -29.127 1.00 89.38 95 TRP A CA 1
ATOM 763 C C . TRP A 1 95 ? 33.669 12.739 -29.088 1.00 89.38 95 TRP A C 1
ATOM 765 O O . TRP A 1 95 ? 34.695 12.081 -28.944 1.00 89.38 95 TRP A O 1
ATOM 775 N N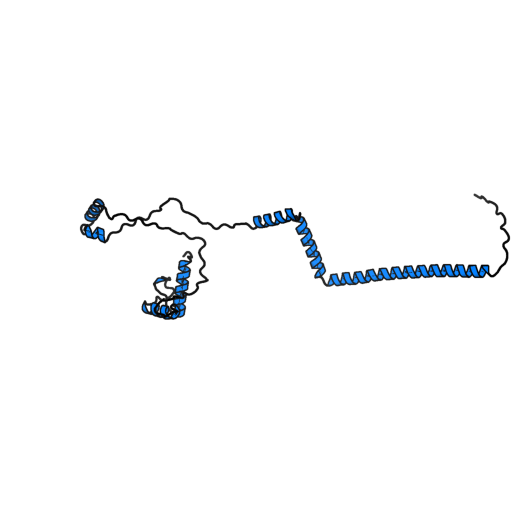 . LEU A 1 96 ? 32.484 12.165 -29.325 1.00 89.44 96 LEU A N 1
ATOM 776 C CA . LEU A 1 96 ? 32.268 10.711 -29.393 1.00 89.44 96 LEU A CA 1
ATOM 777 C C . LEU A 1 96 ? 33.089 10.055 -30.514 1.00 89.44 96 LEU A C 1
ATOM 779 O O . LEU A 1 96 ? 33.758 9.053 -30.281 1.00 89.44 96 LEU A O 1
ATOM 783 N N . ASN A 1 97 ? 33.095 10.654 -31.706 1.00 89.62 97 ASN A N 1
ATOM 784 C CA . ASN A 1 97 ? 33.881 10.165 -32.842 1.00 89.62 97 ASN A CA 1
ATOM 785 C C . ASN A 1 97 ? 35.401 10.311 -32.622 1.00 89.62 97 ASN A C 1
ATOM 787 O O . ASN A 1 97 ? 36.185 9.576 -33.211 1.00 89.62 97 ASN A O 1
ATOM 791 N N . HIS A 1 98 ? 35.837 11.265 -31.790 1.00 89.56 98 HIS A N 1
ATOM 792 C CA . HIS A 1 98 ? 37.245 11.379 -31.402 1.00 89.56 98 HIS A CA 1
ATOM 793 C C . HIS A 1 98 ? 37.657 10.291 -30.402 1.00 89.56 98 HIS A C 1
ATOM 795 O O . HIS A 1 98 ? 38.790 9.825 -30.457 1.00 89.56 98 HIS A O 1
ATOM 801 N N . TYR A 1 99 ? 36.745 9.881 -29.514 1.00 90.06 99 TYR A N 1
ATOM 802 C CA . TYR A 1 99 ? 37.000 8.824 -28.537 1.00 90.06 99 TYR A CA 1
ATOM 803 C C . TYR A 1 99 ? 37.123 7.445 -29.197 1.00 90.06 99 TYR A C 1
ATOM 805 O O . TYR A 1 99 ? 38.065 6.716 -28.906 1.00 90.06 99 TYR A O 1
ATOM 813 N N . ASN A 1 100 ? 36.209 7.114 -30.115 1.00 88.69 100 ASN A N 1
ATOM 814 C CA . ASN A 1 100 ? 36.272 5.894 -30.916 1.00 88.69 100 ASN A CA 1
ATOM 815 C C . ASN A 1 100 ? 36.003 6.215 -32.395 1.00 88.69 100 ASN A C 1
ATOM 817 O O . ASN A 1 100 ? 34.874 6.573 -32.738 1.00 88.69 100 ASN A O 1
ATOM 821 N N . PRO A 1 101 ? 36.994 6.042 -33.291 1.00 84.19 101 PRO A N 1
ATOM 822 C CA . PRO A 1 101 ? 36.845 6.371 -34.711 1.00 84.19 101 PRO A CA 1
ATOM 823 C C . PRO A 1 101 ? 35.895 5.427 -35.469 1.00 84.19 101 PRO A C 1
ATOM 825 O O . PRO A 1 101 ? 35.471 5.747 -36.576 1.00 84.19 101 PRO A O 1
ATOM 828 N N . GLU A 1 102 ? 35.531 4.281 -34.8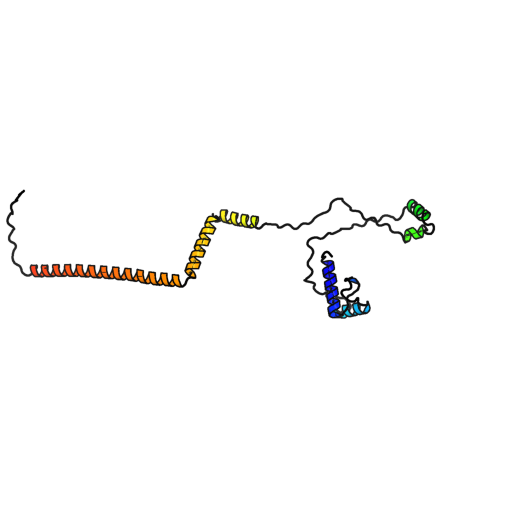86 1.00 86.94 102 GLU A N 1
ATOM 829 C CA . GLU A 1 102 ? 34.506 3.381 -35.434 1.00 86.94 102 GLU A CA 1
ATOM 830 C C . GLU A 1 102 ? 33.081 3.943 -35.271 1.00 86.94 102 GLU A C 1
ATOM 832 O O . GLU A 1 102 ? 32.159 3.565 -36.001 1.00 86.94 102 GLU A O 1
ATOM 837 N N . TRP A 1 103 ? 32.878 4.889 -34.348 1.00 88.94 103 TRP A N 1
ATOM 838 C CA . TRP A 1 103 ? 31.585 5.522 -34.106 1.00 88.94 103 TRP A CA 1
ATOM 839 C C . TRP A 1 103 ? 31.333 6.663 -35.090 1.00 88.94 103 TRP A C 1
ATOM 841 O O . TRP A 1 103 ? 31.425 7.847 -34.769 1.00 88.94 103 TRP A O 1
ATOM 851 N N . THR A 1 104 ? 30.953 6.297 -36.313 1.00 88.44 104 THR A N 1
ATOM 852 C CA . THR A 1 104 ? 30.544 7.277 -37.324 1.00 88.44 104 THR A CA 1
ATOM 853 C C . THR A 1 104 ? 29.303 8.063 -36.882 1.00 88.44 104 THR A C 1
ATOM 855 O O . THR A 1 104 ? 28.419 7.560 -36.185 1.00 88.44 104 THR A O 1
ATOM 858 N N . THR A 1 105 ? 29.182 9.314 -37.334 1.00 85.50 105 THR A N 1
ATOM 859 C CA . THR A 1 105 ? 28.026 10.179 -37.038 1.00 85.50 105 THR A CA 1
ATOM 860 C C . THR A 1 105 ? 26.650 9.532 -37.294 1.00 85.50 105 THR A C 1
ATOM 862 O O . THR A 1 105 ? 25.792 9.645 -36.414 1.00 85.50 105 THR A O 1
ATOM 865 N N . PRO A 1 106 ? 26.389 8.857 -38.438 1.00 88.19 106 PRO A N 1
ATOM 866 C CA . PRO A 1 106 ? 25.113 8.168 -38.648 1.00 88.19 106 PRO A CA 1
ATOM 867 C C . PRO A 1 106 ? 24.9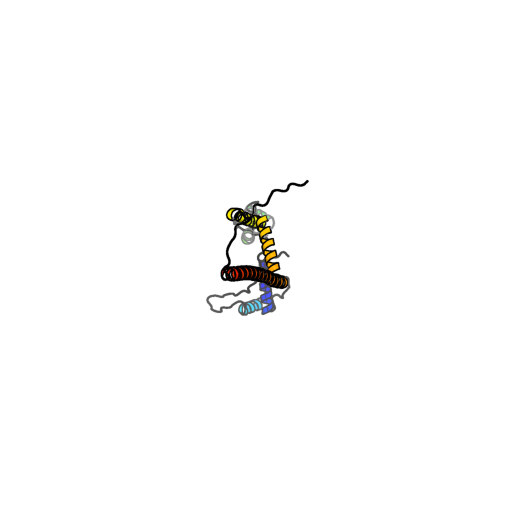08 6.994 -37.681 1.00 88.19 106 PRO A C 1
ATOM 869 O O . PRO A 1 106 ? 23.792 6.797 -37.206 1.00 88.19 106 PRO A O 1
ATOM 872 N N . HIS A 1 107 ? 25.971 6.261 -37.333 1.00 89.06 107 HIS A N 1
ATOM 873 C CA . HIS A 1 107 ? 25.892 5.152 -36.384 1.00 89.06 107 HIS A CA 1
ATOM 874 C C . HIS A 1 107 ? 25.521 5.633 -34.975 1.00 89.06 107 HIS A C 1
ATOM 876 O O . HIS A 1 107 ? 24.644 5.046 -34.341 1.00 89.06 107 HIS A O 1
ATOM 882 N N . ILE A 1 108 ? 26.115 6.741 -34.519 1.00 88.75 108 ILE A N 1
ATOM 883 C CA . ILE A 1 108 ? 25.795 7.333 -33.214 1.00 88.75 108 ILE A CA 1
ATOM 884 C C . ILE A 1 108 ? 24.327 7.773 -33.172 1.00 88.75 108 ILE A C 1
ATOM 886 O O . ILE A 1 108 ? 23.618 7.459 -32.223 1.00 88.75 108 ILE A O 1
ATOM 890 N N . ARG A 1 109 ? 23.831 8.451 -34.215 1.00 86.50 109 ARG A N 1
ATOM 891 C CA . ARG A 1 109 ? 22.438 8.934 -34.244 1.00 86.50 109 ARG A CA 1
ATOM 892 C C . ARG A 1 109 ? 21.391 7.818 -34.252 1.00 86.50 109 ARG A C 1
ATOM 894 O O . ARG A 1 109 ? 20.290 8.052 -33.774 1.00 86.50 109 ARG A O 1
ATOM 901 N N . ALA A 1 110 ? 21.714 6.652 -34.811 1.00 88.75 110 ALA A N 1
ATOM 902 C CA . ALA A 1 110 ? 20.778 5.535 -34.912 1.00 88.75 110 ALA A CA 1
ATOM 903 C C . ALA A 1 110 ? 20.786 4.612 -33.682 1.00 88.75 110 ALA A C 1
ATOM 905 O O . ALA A 1 110 ? 19.761 4.006 -33.389 1.00 88.75 110 ALA A O 1
ATOM 906 N N . ASN A 1 111 ? 21.918 4.494 -32.976 1.00 89.94 111 ASN A N 1
ATOM 907 C CA . ASN A 1 111 ? 22.096 3.466 -31.941 1.00 89.94 111 ASN A CA 1
ATOM 908 C C . ASN A 1 111 ? 22.286 4.018 -30.524 1.00 89.94 111 ASN A C 1
ATOM 910 O O . ASN A 1 111 ? 22.074 3.287 -29.560 1.00 89.94 111 ASN A O 1
ATOM 914 N N . PHE A 1 112 ? 22.699 5.279 -30.367 1.00 89.19 112 PHE A N 1
ATOM 915 C CA . PHE A 1 112 ? 22.966 5.836 -29.042 1.00 89.19 112 PHE A CA 1
ATOM 916 C C . PHE A 1 112 ? 21.720 6.528 -28.489 1.00 89.19 112 PHE A C 1
ATOM 918 O O . PHE A 1 112 ? 21.070 7.320 -29.170 1.00 89.19 112 PHE A O 1
ATOM 925 N N . LEU A 1 113 ? 21.437 6.275 -27.212 1.00 89.06 113 LEU A N 1
ATOM 926 C CA . LEU A 1 113 ? 20.378 6.919 -26.446 1.00 89.06 113 LEU A CA 1
ATOM 927 C C . LEU A 1 113 ? 20.964 7.443 -25.135 1.00 89.06 113 LEU A C 1
ATOM 929 O O . LEU A 1 113 ? 21.711 6.743 -24.454 1.00 89.06 113 LEU A O 1
ATOM 933 N N . THR A 1 114 ? 20.605 8.668 -24.764 1.00 87.06 114 THR A N 1
ATOM 934 C CA . THR A 1 114 ? 20.918 9.224 -23.445 1.00 87.06 114 THR A CA 1
ATOM 935 C C . THR A 1 114 ? 19.624 9.387 -22.668 1.00 87.06 114 THR A C 1
ATOM 937 O O . THR A 1 114 ? 18.729 10.111 -23.098 1.00 87.06 114 THR A O 1
ATOM 940 N N . ILE A 1 115 ? 19.535 8.712 -21.524 1.00 91.38 115 ILE A N 1
ATOM 941 C CA . ILE A 1 115 ? 18.400 8.800 -20.608 1.00 91.38 115 ILE A CA 1
ATOM 942 C C . ILE A 1 115 ? 18.874 9.557 -19.374 1.00 91.38 115 ILE A C 1
ATOM 944 O O . ILE A 1 115 ? 19.797 9.117 -18.693 1.00 91.38 115 ILE A O 1
ATOM 948 N N . ASN A 1 116 ? 18.236 10.688 -19.090 1.00 90.25 116 ASN A N 1
ATOM 949 C CA . ASN A 1 116 ? 18.488 11.459 -17.879 1.00 90.25 116 ASN A CA 1
ATOM 950 C C . ASN A 1 116 ? 17.297 11.287 -16.938 1.00 90.25 116 ASN A C 1
ATOM 952 O O . ASN A 1 116 ? 16.202 11.757 -17.243 1.00 90.25 116 ASN A O 1
ATOM 956 N N . ILE A 1 117 ? 17.516 10.617 -15.807 1.00 93.25 117 ILE A N 1
ATOM 957 C CA . ILE A 1 117 ? 16.509 10.443 -14.756 1.00 93.25 117 ILE A CA 1
ATOM 958 C C . ILE A 1 117 ? 16.811 11.462 -13.665 1.00 93.25 117 ILE A C 1
ATOM 960 O O . ILE A 1 117 ? 17.891 11.447 -13.078 1.00 93.25 117 ILE A O 1
ATOM 964 N N . PHE A 1 118 ? 15.864 12.355 -13.407 1.00 92.00 118 PHE A N 1
ATOM 965 C CA . PHE A 1 118 ? 15.983 13.373 -12.372 1.00 92.00 118 PHE A CA 1
ATOM 966 C C . PHE A 1 118 ? 14.648 13.554 -11.655 1.00 92.00 118 PHE A C 1
ATOM 968 O O . PHE A 1 118 ? 13.581 13.347 -12.236 1.00 92.00 118 PHE A O 1
ATOM 975 N N . PHE A 1 119 ? 14.709 13.947 -10.384 1.00 92.19 119 PHE A N 1
ATOM 976 C CA . PHE A 1 119 ? 13.521 14.350 -9.644 1.00 92.19 119 PHE A CA 1
ATOM 977 C C . PHE A 1 119 ? 13.100 15.743 -10.097 1.00 92.19 119 PHE A C 1
ATOM 979 O O . PHE A 1 119 ? 13.931 16.644 -10.206 1.00 92.19 119 PHE A O 1
ATOM 986 N N . ARG A 1 120 ? 11.805 15.910 -10.371 1.00 87.62 120 ARG A N 1
ATOM 987 C CA . ARG A 1 120 ? 11.244 17.204 -10.766 1.00 87.62 120 ARG A CA 1
ATOM 988 C C . ARG A 1 120 ? 11.376 18.236 -9.645 1.00 87.62 120 ARG A C 1
ATOM 990 O O . ARG A 1 120 ? 11.747 19.371 -9.914 1.00 87.62 120 ARG A O 1
ATOM 997 N N . ASP A 1 121 ? 11.107 17.809 -8.415 1.00 89.00 121 ASP A N 1
ATOM 998 C CA . ASP A 1 121 ? 11.084 18.640 -7.216 1.00 89.00 121 ASP A CA 1
ATOM 999 C C . ASP A 1 121 ? 11.857 17.943 -6.079 1.00 89.00 121 ASP A C 1
ATOM 1001 O O . ASP A 1 121 ? 11.995 16.720 -6.070 1.00 89.00 121 ASP A O 1
ATOM 1005 N N . MET A 1 122 ? 12.371 18.711 -5.108 1.00 89.06 122 MET A N 1
ATOM 1006 C CA . MET A 1 122 ? 13.066 18.173 -3.916 1.00 89.06 122 MET A CA 1
ATOM 1007 C C . MET A 1 122 ? 12.107 17.718 -2.801 1.00 89.06 122 MET A C 1
ATOM 1009 O O . MET A 1 122 ? 12.547 17.339 -1.716 1.00 89.06 122 MET A O 1
ATOM 1013 N N . SER A 1 123 ? 10.800 17.785 -3.042 1.00 91.50 123 SER A N 1
ATOM 1014 C CA . SER A 1 123 ? 9.753 17.349 -2.123 1.00 91.50 123 SER A CA 1
ATOM 1015 C C . SER A 1 123 ? 9.025 16.127 -2.681 1.00 91.50 123 SER A C 1
ATOM 1017 O O . SER A 1 123 ? 8.921 15.938 -3.891 1.00 91.50 123 SER A O 1
ATOM 1019 N N . TYR A 1 124 ? 8.497 15.299 -1.783 1.00 91.69 124 TYR A N 1
ATOM 1020 C CA . TYR A 1 124 ? 7.611 14.188 -2.116 1.00 91.69 124 TYR A CA 1
ATOM 1021 C C . TYR A 1 124 ? 6.240 14.418 -1.479 1.00 91.69 124 TYR A C 1
ATOM 1023 O O . TYR A 1 124 ? 6.114 15.136 -0.486 1.00 91.69 124 TYR A O 1
ATOM 1031 N N . THR A 1 125 ? 5.203 13.831 -2.072 1.00 92.19 125 THR A N 1
ATOM 1032 C CA . THR A 1 125 ? 3.853 13.834 -1.499 1.00 92.19 125 THR A CA 1
ATOM 1033 C C . THR A 1 125 ? 3.648 12.539 -0.729 1.00 92.19 125 THR A C 1
ATOM 1035 O O . THR A 1 125 ? 3.814 11.460 -1.291 1.00 92.19 125 THR A O 1
ATOM 1038 N N . GLU A 1 126 ? 3.304 12.648 0.552 1.00 93.38 126 GLU A N 1
ATOM 1039 C CA . GLU A 1 126 ? 2.998 11.507 1.414 1.00 93.38 126 GLU A CA 1
ATOM 1040 C C . GLU A 1 126 ? 1.486 11.424 1.644 1.00 93.38 126 GLU A C 1
ATOM 1042 O O . GLU A 1 126 ? 0.863 12.384 2.103 1.00 93.38 126 GLU A O 1
ATOM 1047 N N . TYR A 1 127 ? 0.897 10.263 1.354 1.00 92.62 127 TYR A N 1
ATOM 1048 C CA . TYR A 1 127 ? -0.492 9.961 1.685 1.00 92.62 127 TYR A CA 1
ATOM 1049 C C . TYR A 1 127 ? -0.525 9.025 2.887 1.00 92.62 127 TYR A C 1
ATOM 1051 O O . TYR A 1 127 ? -0.176 7.851 2.781 1.00 92.62 127 TYR A O 1
ATOM 1059 N N . LYS A 1 128 ? -0.962 9.541 4.038 1.00 93.88 128 LYS A N 1
ATOM 1060 C CA . LYS A 1 128 ? -1.058 8.770 5.279 1.00 93.88 128 LYS A CA 1
ATOM 1061 C C . LYS A 1 128 ? -2.502 8.679 5.744 1.00 93.88 128 LYS A C 1
ATOM 1063 O O . LYS A 1 128 ? -3.130 9.690 6.050 1.00 93.88 128 LYS A O 1
ATOM 1068 N N . GLN A 1 129 ? -3.014 7.457 5.848 1.00 90.62 129 GLN A N 1
ATOM 1069 C CA . GLN A 1 129 ? -4.312 7.212 6.462 1.00 90.62 129 GLN A CA 1
ATOM 1070 C C . GLN A 1 129 ? -4.158 7.226 7.985 1.00 90.62 129 GLN A C 1
ATOM 1072 O O . GLN A 1 129 ? -3.470 6.387 8.564 1.00 90.62 129 GLN A O 1
ATOM 1077 N N . VAL A 1 130 ? -4.788 8.205 8.630 1.00 91.06 130 VAL A N 1
ATOM 1078 C CA . VAL A 1 130 ? -4.813 8.343 10.090 1.00 91.06 130 VAL A CA 1
ATOM 1079 C C . VAL A 1 130 ? -6.194 7.985 10.628 1.00 91.06 130 VAL A C 1
ATOM 1081 O O . VAL A 1 130 ? -7.206 8.144 9.944 1.00 91.06 130 VAL A O 1
ATOM 1084 N N . GLN A 1 131 ? -6.239 7.472 11.854 1.00 90.06 131 GLN A N 1
ATOM 1085 C CA . GLN A 1 131 ? -7.492 7.159 12.530 1.00 90.06 131 GLN A CA 1
ATOM 1086 C C . GLN A 1 131 ? -8.296 8.449 12.754 1.00 90.06 131 GLN A C 1
ATOM 1088 O O . GLN A 1 131 ? -7.788 9.386 13.361 1.00 90.06 131 GLN A O 1
ATOM 1093 N N . ALA A 1 132 ? -9.540 8.489 12.265 1.00 87.50 132 ALA A N 1
ATOM 1094 C CA . ALA A 1 132 ? -10.381 9.687 12.332 1.00 87.50 132 ALA A CA 1
ATOM 1095 C C . ALA A 1 132 ? -10.849 10.026 13.756 1.00 87.50 132 ALA A C 1
ATOM 1097 O O . ALA A 1 132 ? -10.994 11.198 14.079 1.00 87.50 132 ALA A O 1
ATOM 1098 N N . MET A 1 133 ? -11.090 9.009 14.590 1.00 89.00 133 MET A N 1
ATOM 1099 C CA . MET A 1 133 ? -11.407 9.178 16.009 1.00 89.00 133 MET A CA 1
ATOM 1100 C C . MET A 1 133 ? -10.741 8.089 16.834 1.00 89.00 133 MET A C 1
ATOM 1102 O O . MET A 1 133 ? -10.885 6.894 16.558 1.00 89.00 133 MET A O 1
ATOM 1106 N N . SER A 1 134 ? -10.034 8.509 17.869 1.00 92.06 134 SER A N 1
ATOM 1107 C CA . SER A 1 134 ? -9.504 7.646 18.919 1.00 92.06 134 SER A CA 1
ATOM 1108 C C . SER A 1 134 ? -10.624 7.113 19.824 1.00 92.06 134 SER A C 1
ATOM 1110 O O . SER A 1 134 ? -11.701 7.699 19.932 1.00 92.06 134 SER A O 1
ATOM 1112 N N . MET A 1 135 ? -10.370 6.008 20.536 1.00 93.56 135 MET A N 1
ATOM 1113 C CA . MET A 1 135 ? -11.331 5.486 21.527 1.00 93.56 135 MET A CA 1
ATOM 1114 C C . MET A 1 135 ? -11.648 6.514 22.620 1.00 93.56 135 MET A C 1
ATOM 1116 O O . MET A 1 135 ? -12.763 6.560 23.129 1.00 93.56 135 MET A O 1
ATOM 1120 N N . THR A 1 136 ? -10.676 7.359 22.964 1.00 93.12 136 THR A N 1
ATOM 1121 C CA . THR A 1 136 ? -10.844 8.443 23.933 1.00 93.12 136 THR A CA 1
ATOM 1122 C C . THR A 1 136 ? -11.783 9.532 23.429 1.00 93.12 136 THR A C 1
ATOM 1124 O O . THR A 1 136 ? -12.637 9.973 24.192 1.00 93.12 136 THR A O 1
ATOM 1127 N N . GLU A 1 137 ? -11.678 9.927 22.158 1.00 92.62 137 GLU A N 1
ATOM 1128 C CA . GLU A 1 137 ? -12.589 10.910 21.554 1.00 92.62 137 GLU A CA 1
ATOM 1129 C C . GLU A 1 137 ? -14.009 10.352 21.462 1.00 92.62 137 GLU A C 1
ATOM 1131 O O . GLU A 1 137 ? -14.945 11.009 21.906 1.00 92.62 137 GLU A O 1
ATOM 1136 N N . LEU A 1 138 ? -14.168 9.096 21.028 1.00 93.56 138 LEU A N 1
ATOM 1137 C CA . LEU A 1 138 ? -15.480 8.440 20.973 1.00 93.56 138 LEU A CA 1
ATOM 1138 C C . LEU A 1 138 ? -16.166 8.388 22.344 1.00 93.56 138 LEU A C 1
ATOM 1140 O O . LEU A 1 138 ? -17.347 8.711 22.470 1.00 93.56 138 LEU A O 1
ATOM 1144 N N . LEU A 1 139 ? -15.432 7.995 23.389 1.00 91.62 139 LEU A N 1
ATOM 1145 C CA . LEU A 1 139 ? -15.968 7.963 24.750 1.00 91.62 139 LEU A CA 1
ATOM 1146 C C . LEU A 1 139 ? -16.275 9.367 25.276 1.00 91.62 139 LEU A C 1
ATOM 1148 O O . LEU A 1 139 ? -17.248 9.536 26.013 1.00 91.62 139 LEU A O 1
ATOM 1152 N N . SER A 1 140 ? -15.480 10.366 24.889 1.00 93.00 140 SER A N 1
ATOM 1153 C CA . SER A 1 140 ? -15.735 11.756 25.261 1.00 93.00 140 SER A CA 1
ATOM 1154 C C . SER A 1 140 ? -17.010 12.290 24.611 1.00 93.00 140 SER A C 1
ATOM 1156 O O . SER A 1 140 ? -17.804 12.935 25.294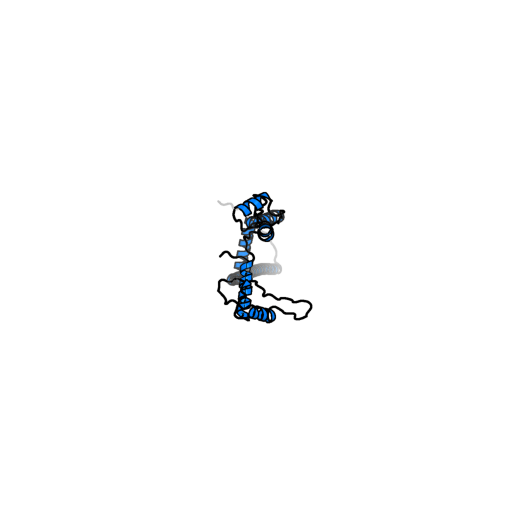 1.00 93.00 140 SER A O 1
ATOM 1158 N N . ASP A 1 141 ? -17.245 11.983 23.335 1.00 93.44 141 ASP A N 1
ATOM 1159 C CA . ASP A 1 141 ? -18.448 12.398 22.607 1.00 93.44 141 ASP A CA 1
ATOM 1160 C C . ASP A 1 141 ? -19.702 11.698 23.142 1.00 93.44 141 ASP A C 1
ATOM 1162 O O . ASP A 1 141 ? -20.747 12.327 23.341 1.00 93.44 141 ASP A O 1
ATOM 1166 N N . MET A 1 142 ? -19.610 10.398 23.442 1.00 92.56 142 MET A N 1
ATOM 1167 C CA . MET A 1 142 ? -20.703 9.658 24.078 1.00 92.56 142 MET A CA 1
ATOM 1168 C C . MET A 1 142 ? -21.019 10.211 25.472 1.00 92.56 142 MET A C 1
ATOM 1170 O O . MET A 1 142 ? -22.180 10.487 25.779 1.00 92.56 142 MET A O 1
ATOM 1174 N N . GLY A 1 143 ? -19.995 10.411 26.307 1.00 90.88 143 GLY A N 1
ATOM 1175 C CA . GLY A 1 143 ? -20.152 10.954 27.655 1.00 90.88 143 GLY A CA 1
ATOM 1176 C C . GLY A 1 143 ? -20.688 12.385 27.655 1.00 90.88 143 GLY A C 1
ATOM 1177 O O . GLY A 1 143 ? -21.563 12.708 28.457 1.00 90.88 143 GLY A O 1
ATOM 1178 N N . GLY A 1 144 ? -20.229 13.221 26.721 1.00 91.75 144 GLY A N 1
ATOM 1179 C CA . GLY A 1 144 ? -20.704 14.592 26.549 1.00 91.75 144 GLY A CA 1
ATOM 1180 C C . GLY A 1 144 ? -22.188 14.649 26.190 1.00 91.75 144 GLY A C 1
ATOM 1181 O O . GLY A 1 144 ? -22.950 15.367 26.836 1.00 91.75 144 GLY A O 1
ATOM 1182 N N . ASN A 1 145 ? -22.625 13.830 25.229 1.00 93.56 145 ASN A N 1
ATOM 1183 C CA . ASN A 1 145 ? -24.035 13.758 24.843 1.00 93.56 145 ASN A CA 1
ATOM 1184 C C . ASN A 1 145 ? -24.923 13.194 25.967 1.00 93.56 145 ASN A C 1
ATOM 1186 O O . ASN A 1 145 ? -25.996 13.735 26.233 1.00 93.56 145 ASN A O 1
ATOM 1190 N N . MET A 1 146 ? -24.476 12.152 26.675 1.00 91.12 146 MET A N 1
ATOM 1191 C CA . MET A 1 146 ? -25.218 11.598 27.818 1.00 91.12 146 MET A CA 1
ATOM 1192 C C . MET A 1 146 ? -25.314 12.586 28.989 1.00 91.12 146 MET A C 1
ATOM 1194 O O . MET A 1 146 ? -26.369 12.702 29.616 1.00 91.12 146 MET A O 1
ATOM 1198 N N . GLY A 1 147 ? -24.240 13.326 29.271 1.00 92.62 147 GLY A N 1
ATOM 1199 C CA . GLY A 1 147 ? -24.227 14.363 30.300 1.00 92.62 147 GLY A CA 1
ATOM 1200 C C . GLY A 1 147 ? -25.128 15.547 29.949 1.00 92.62 147 GLY A C 1
ATOM 1201 O O . GLY A 1 147 ? -25.838 16.046 30.818 1.00 92.62 147 GLY A O 1
ATOM 1202 N N . LEU A 1 148 ? -25.158 15.957 28.678 1.00 92.75 148 LEU A N 1
ATOM 1203 C CA . LEU A 1 148 ? -25.961 17.091 28.220 1.00 92.75 148 LEU A CA 1
ATOM 1204 C C . LEU A 1 148 ? -27.466 16.785 28.191 1.00 92.75 148 LEU A C 1
ATOM 1206 O O . LEU A 1 148 ? -28.258 17.592 28.671 1.00 92.75 148 LEU A O 1
ATOM 1210 N N . PHE A 1 149 ? -27.871 15.640 27.632 1.00 91.56 149 PHE A N 1
ATOM 1211 C CA . PHE A 1 149 ? -29.292 15.322 27.445 1.00 91.56 149 PHE A CA 1
ATOM 1212 C C . PHE A 1 149 ? -29.929 14.613 28.639 1.00 91.56 149 PHE A C 1
ATOM 1214 O O . PHE A 1 149 ? -31.090 14.868 28.951 1.00 91.56 149 PHE A O 1
ATOM 1221 N N . TRP A 1 150 ? -29.205 13.702 29.293 1.00 86.31 150 TRP A N 1
ATOM 1222 C CA . TRP A 1 150 ? -29.746 12.901 30.397 1.00 86.31 150 TRP A CA 1
ATOM 1223 C C . TRP A 1 150 ? -29.269 13.371 31.771 1.00 86.31 150 TRP A C 1
ATOM 1225 O O . TRP A 1 150 ? -29.748 12.858 32.780 1.00 86.31 150 TRP A O 1
ATOM 1235 N N . GLY A 1 151 ? -28.323 14.318 31.838 1.00 88.00 151 GLY A N 1
ATOM 1236 C CA . GLY A 1 151 ? -27.699 14.710 33.105 1.00 88.00 151 GLY A CA 1
ATOM 1237 C C . GLY A 1 151 ? -26.949 13.554 33.774 1.00 88.00 151 GLY A C 1
ATOM 1238 O O . GLY A 1 151 ? -26.692 13.594 34.977 1.00 88.00 151 GLY A O 1
ATOM 1239 N N . MET A 1 152 ? -26.644 12.490 33.023 1.00 86.56 152 MET A N 1
ATOM 1240 C CA . MET A 1 152 ? -26.016 11.292 33.564 1.00 86.56 152 MET A CA 1
ATOM 1241 C C . MET A 1 152 ? -24.520 11.519 33.732 1.00 86.56 152 MET A C 1
ATOM 1243 O O . MET A 1 152 ? -23.838 12.000 32.831 1.00 86.56 152 MET A O 1
ATOM 1247 N N . SER A 1 153 ? -24.005 11.124 34.892 1.00 88.00 153 SER A N 1
ATOM 1248 C CA . SER A 1 153 ? -22.575 11.145 35.192 1.00 88.00 153 SER A CA 1
ATOM 1249 C C . SER A 1 153 ? -22.018 9.723 35.298 1.00 88.00 153 SER A C 1
ATOM 1251 O O . SER A 1 153 ? -22.768 8.749 35.403 1.00 88.00 153 SER A O 1
ATOM 1253 N N . VAL A 1 154 ? -20.687 9.594 35.334 1.00 87.00 154 VAL A N 1
ATOM 1254 C CA . VAL A 1 154 ? -20.010 8.308 35.592 1.00 87.00 154 VAL A CA 1
ATOM 1255 C C . VAL A 1 154 ? -20.481 7.688 36.915 1.00 87.00 154 VAL A C 1
ATOM 1257 O O . VAL A 1 154 ? -20.627 6.471 37.004 1.00 87.00 154 VAL A O 1
ATOM 1260 N N . LEU A 1 155 ? -20.791 8.516 37.920 1.00 89.94 155 LEU A N 1
ATOM 1261 C CA . LEU A 1 155 ? -21.331 8.052 39.199 1.00 89.94 155 LEU A CA 1
ATOM 1262 C C . LEU A 1 155 ? -22.727 7.440 39.031 1.00 89.94 155 LEU A C 1
ATOM 1264 O O . LEU A 1 155 ? -22.977 6.344 39.525 1.00 89.94 155 LEU A O 1
ATOM 1268 N N . THR A 1 156 ? -23.603 8.101 38.270 1.00 89.12 156 THR A N 1
ATOM 1269 C CA . THR A 1 156 ? -24.953 7.603 37.963 1.00 89.12 156 THR A CA 1
ATOM 1270 C C . THR A 1 156 ? -24.909 6.271 37.204 1.00 89.12 156 THR A C 1
ATOM 1272 O O . THR A 1 156 ? -25.703 5.368 37.474 1.00 89.12 156 THR A O 1
ATOM 1275 N N . LEU A 1 157 ? -23.955 6.111 36.278 1.00 87.88 157 LEU A N 1
ATOM 1276 C CA . LEU A 1 157 ? -23.714 4.848 35.571 1.00 87.88 157 LEU A CA 1
ATOM 1277 C C . LEU A 1 157 ? -23.223 3.744 36.515 1.00 87.88 157 LEU A C 1
ATOM 1279 O O . LEU A 1 157 ? -23.745 2.631 36.469 1.00 87.88 157 LEU A O 1
ATOM 1283 N N . ALA A 1 158 ? -22.260 4.041 37.390 1.00 91.62 158 ALA A N 1
ATOM 1284 C CA . ALA A 1 158 ? -21.742 3.076 38.357 1.00 91.62 158 ALA A CA 1
ATOM 1285 C C . ALA A 1 158 ? -22.836 2.586 39.320 1.00 91.62 158 ALA A C 1
ATOM 1287 O O . ALA A 1 158 ? -22.968 1.382 39.547 1.00 91.62 158 ALA A O 1
ATOM 1288 N N . GLU A 1 159 ? -23.664 3.498 39.832 1.00 93.88 159 GLU A N 1
ATOM 1289 C CA . GLU A 1 159 ? -24.803 3.156 40.686 1.00 93.88 159 GLU A CA 1
ATOM 1290 C C . GLU A 1 159 ? -25.813 2.263 39.950 1.00 93.88 159 GLU A C 1
ATOM 1292 O O . GLU A 1 159 ? -26.222 1.221 40.471 1.00 93.88 159 GLU A O 1
ATOM 1297 N N . SER A 1 160 ? -26.143 2.614 38.705 1.00 88.81 160 SER A N 1
ATOM 1298 C CA . SER A 1 160 ? -27.056 1.834 37.863 1.00 88.81 160 SER A CA 1
ATOM 1299 C C . SER A 1 160 ? -26.535 0.413 37.617 1.00 88.81 160 SER A C 1
ATOM 1301 O O . SER A 1 160 ? -27.290 -0.554 37.730 1.00 88.81 160 SER A O 1
ATOM 1303 N N . LEU A 1 161 ? -25.236 0.252 37.344 1.00 93.06 161 LEU A N 1
ATOM 1304 C CA . LEU A 1 161 ? -24.611 -1.059 37.137 1.00 93.06 161 LEU A CA 1
ATOM 1305 C C . LEU A 1 161 ? -24.613 -1.913 38.411 1.00 93.06 161 LEU A C 1
ATOM 1307 O O . LEU A 1 161 ? -24.953 -3.095 38.348 1.00 93.06 161 LEU A O 1
ATOM 1311 N N . ILE A 1 162 ? -24.295 -1.328 39.571 1.00 95.00 162 ILE A N 1
ATOM 1312 C CA . ILE A 1 162 ? -24.359 -2.027 40.867 1.00 95.00 162 ILE A CA 1
ATOM 1313 C C . ILE A 1 162 ? -25.795 -2.483 41.153 1.00 95.00 162 ILE A C 1
ATOM 1315 O O . ILE A 1 162 ? -26.018 -3.612 41.602 1.00 95.00 162 ILE A O 1
ATOM 1319 N N . TYR A 1 163 ? -26.778 -1.629 40.868 1.00 94.00 163 TYR A N 1
ATOM 1320 C CA . TYR A 1 163 ? -28.189 -1.943 41.058 1.00 94.00 163 TYR A CA 1
ATOM 1321 C C . TYR A 1 163 ? -28.648 -3.097 40.153 1.00 94.00 163 TYR A C 1
ATOM 1323 O O . TYR A 1 163 ? -29.232 -4.069 40.642 1.00 94.00 163 TYR A O 1
ATOM 1331 N N . ILE A 1 164 ? -28.307 -3.054 38.860 1.00 92.00 164 ILE A N 1
ATOM 1332 C CA . ILE A 1 164 ? -28.622 -4.119 37.893 1.00 92.00 164 ILE A CA 1
ATOM 1333 C C . ILE A 1 164 ? -27.921 -5.428 38.269 1.00 92.00 164 ILE A C 1
ATOM 1335 O O . ILE A 1 164 ? -28.548 -6.489 38.226 1.00 92.00 164 ILE A O 1
ATOM 1339 N N . TRP A 1 165 ? -26.654 -5.380 38.689 1.00 92.94 165 TRP A N 1
ATOM 1340 C CA . TRP A 1 165 ? -25.922 -6.561 39.155 1.00 92.94 165 TRP A CA 1
ATOM 1341 C C . TRP A 1 165 ? -26.606 -7.192 40.367 1.00 92.94 165 TRP A C 1
ATOM 1343 O O . TRP A 1 165 ? -26.834 -8.401 40.405 1.00 92.94 165 TRP A O 1
ATOM 1353 N N . LYS A 1 166 ? -26.988 -6.375 41.353 1.00 91.69 166 LYS A N 1
ATOM 1354 C CA . LYS A 1 166 ? -27.685 -6.834 42.557 1.00 91.69 166 LYS A CA 1
ATOM 1355 C C . LYS A 1 166 ? -29.024 -7.485 42.212 1.00 91.69 166 LYS A C 1
ATOM 1357 O O . LYS A 1 166 ? -29.327 -8.552 42.744 1.00 91.69 166 LYS A O 1
ATOM 1362 N N . ILE A 1 167 ? -29.800 -6.892 41.305 1.00 88.50 167 ILE A N 1
ATOM 1363 C CA . ILE A 1 167 ? -31.067 -7.467 40.831 1.00 88.50 167 ILE A CA 1
ATOM 1364 C C . ILE A 1 167 ? -30.828 -8.776 40.085 1.00 88.50 167 ILE A C 1
ATOM 1366 O O . ILE A 1 167 ? -31.519 -9.755 40.351 1.00 88.50 167 ILE A O 1
ATOM 1370 N N . SER A 1 168 ? -29.836 -8.825 39.200 1.00 86.88 168 SER A N 1
ATOM 1371 C CA . SER A 1 168 ? -29.504 -10.020 38.419 1.00 86.88 168 SER A CA 1
ATOM 1372 C C . SER A 1 168 ? -29.058 -11.167 39.328 1.00 86.88 168 SER A C 1
ATOM 1374 O O . SER A 1 168 ? -29.527 -12.294 39.187 1.00 86.88 168 SER A O 1
ATOM 1376 N N . TRP A 1 169 ? -28.246 -10.872 40.345 1.00 85.81 169 TRP A N 1
ATOM 1377 C CA . TRP A 1 169 ? -27.841 -11.831 41.373 1.00 85.81 169 TRP A CA 1
ATOM 1378 C C . TRP A 1 169 ? -29.034 -12.370 42.174 1.00 85.81 169 TRP A C 1
ATOM 1380 O O . TRP A 1 169 ? -29.138 -13.570 42.432 1.00 85.81 169 TRP A O 1
ATOM 1390 N N . ILE A 1 170 ? -29.971 -11.492 42.543 1.00 80.25 170 ILE A N 1
ATOM 1391 C CA . ILE A 1 170 ? -31.220 -11.876 43.218 1.00 80.25 170 ILE A CA 1
ATOM 1392 C C . ILE A 1 170 ? -32.114 -12.708 42.286 1.00 80.25 170 ILE A C 1
ATOM 1394 O O . ILE A 1 170 ? -32.734 -13.670 42.734 1.00 80.25 170 ILE A O 1
ATOM 1398 N N . ALA A 1 171 ? -32.172 -12.371 40.998 1.00 75.12 171 ALA A N 1
ATOM 1399 C CA . ALA A 1 171 ? -33.005 -13.050 40.016 1.00 75.12 171 ALA A CA 1
ATOM 1400 C C . ALA A 1 171 ? -32.494 -14.460 39.680 1.00 75.12 171 ALA A C 1
ATOM 1402 O O . ALA A 1 171 ? -33.323 -15.355 39.502 1.00 75.12 171 ALA A O 1
ATOM 1403 N N . VAL A 1 172 ? -31.169 -14.650 39.621 1.00 75.50 172 VAL A N 1
ATOM 1404 C CA . VAL A 1 172 ? -30.497 -15.923 39.298 1.00 75.50 172 VAL A CA 1
ATOM 1405 C C . VAL A 1 172 ? -30.413 -16.860 40.510 1.00 75.50 172 VAL A C 1
ATOM 1407 O O . VAL A 1 172 ? -30.496 -18.079 40.358 1.00 75.50 172 VAL A O 1
ATOM 1410 N N . SER A 1 173 ? -30.313 -16.330 41.734 1.00 71.88 173 SER A N 1
ATOM 1411 C CA . SER A 1 173 ? -30.325 -17.155 42.945 1.00 71.88 173 SER A CA 1
ATOM 1412 C C . SER A 1 173 ? -31.732 -17.707 43.228 1.00 71.88 173 SER A C 1
ATOM 1414 O O . SER A 1 173 ? -32.539 -17.077 43.916 1.00 71.88 173 SER A O 1
ATOM 1416 N N . LYS A 1 174 ? -32.021 -18.926 42.741 1.00 61.94 174 LYS A N 1
ATOM 1417 C CA . LYS A 1 174 ? -33.236 -19.701 43.091 1.00 61.94 174 LYS A CA 1
ATOM 1418 C C . LYS A 1 174 ? -33.476 -19.731 44.607 1.00 61.94 174 LYS A C 1
ATOM 1420 O O . LYS A 1 174 ? -34.579 -19.477 45.070 1.00 61.94 174 LYS A O 1
ATOM 1425 N N . GLN A 1 175 ? -32.397 -19.885 45.370 1.00 63.16 175 GLN A N 1
ATOM 1426 C CA . GLN A 1 175 ? -32.404 -19.975 46.829 1.00 63.16 175 GLN A CA 1
ATOM 1427 C C . GLN A 1 175 ? -32.923 -18.701 47.528 1.00 63.16 175 GLN A C 1
ATOM 1429 O O . GLN A 1 175 ? -33.532 -18.789 48.591 1.00 63.16 175 GLN A O 1
ATOM 1434 N N . ARG A 1 176 ? -32.744 -17.508 46.933 1.00 60.25 176 ARG A N 1
ATOM 1435 C CA . ARG A 1 176 ? -33.335 -16.261 47.461 1.00 60.25 176 ARG A CA 1
ATOM 1436 C C . ARG A 1 176 ? -34.767 -16.019 46.990 1.00 60.25 176 ARG A C 1
ATOM 1438 O O . ARG A 1 176 ? -35.527 -15.412 47.742 1.00 60.25 176 ARG A O 1
ATOM 1445 N N . ARG A 1 177 ? -35.149 -16.482 45.792 1.00 62.91 177 ARG A N 1
ATOM 1446 C CA . ARG A 1 177 ? -36.559 -16.473 45.351 1.00 62.91 177 ARG A CA 1
ATOM 1447 C C . ARG A 1 177 ? -37.419 -17.331 46.277 1.00 62.91 177 ARG A C 1
ATOM 1449 O O . ARG A 1 177 ? -38.489 -16.881 46.681 1.00 62.91 177 ARG A O 1
ATOM 1456 N N . ASP A 1 178 ? -36.909 -18.495 46.669 1.00 62.94 178 ASP A N 1
ATOM 1457 C CA . ASP A 1 178 ? -37.587 -19.396 47.603 1.00 62.94 178 ASP A CA 1
ATOM 1458 C C . ASP A 1 178 ? -37.654 -18.786 49.014 1.00 62.94 178 ASP A C 1
ATOM 1460 O O . ASP A 1 178 ? -38.739 -18.708 49.585 1.00 62.94 178 ASP A O 1
ATOM 1464 N N . TYR A 1 179 ? -36.557 -18.194 49.510 1.00 68.94 179 TYR A N 1
ATOM 1465 C CA . TYR A 1 179 ? -36.545 -17.463 50.788 1.00 68.94 179 TYR A CA 1
ATOM 1466 C C . TYR A 1 179 ? -37.541 -16.289 50.832 1.00 68.94 179 TYR A C 1
ATOM 1468 O O . TYR A 1 179 ? -38.258 -16.116 51.815 1.00 68.94 179 TYR A O 1
ATOM 1476 N N . MET A 1 180 ? -37.613 -15.469 49.775 1.00 69.25 180 MET A N 1
ATOM 1477 C CA . MET A 1 180 ? -38.562 -14.347 49.705 1.00 69.25 180 MET A CA 1
ATOM 1478 C C . MET A 1 180 ? -40.017 -14.830 49.576 1.00 69.25 180 MET A C 1
ATOM 1480 O O . MET A 1 180 ? -40.914 -14.201 50.134 1.00 69.25 180 MET A O 1
ATOM 1484 N N . SER A 1 181 ? -40.253 -15.953 48.885 1.00 71.88 181 SER A N 1
ATOM 1485 C CA . SER A 1 181 ? -41.567 -16.606 48.775 1.00 71.88 181 SER A CA 1
ATOM 1486 C C . SER A 1 181 ? -42.037 -17.172 50.120 1.00 71.88 181 SER A C 1
ATOM 1488 O O . SER A 1 181 ? -43.173 -16.930 50.527 1.00 71.88 181 SER A O 1
ATOM 1490 N N . GLU A 1 182 ? -41.165 -17.867 50.854 1.00 80.06 182 GLU A N 1
ATOM 1491 C CA . GLU A 1 182 ? -41.468 -18.375 52.198 1.00 80.06 182 GLU A CA 1
ATOM 1492 C C . GLU A 1 182 ? -41.646 -17.255 53.220 1.00 80.06 182 GLU A C 1
ATOM 1494 O O . GLU A 1 182 ? -42.567 -17.321 54.034 1.00 80.06 182 GLU A O 1
ATOM 1499 N N . LYS A 1 183 ? -40.823 -16.201 53.160 1.00 80.81 183 LYS A N 1
ATOM 1500 C CA . LYS A 1 183 ? -40.974 -15.040 54.041 1.00 80.81 183 LYS A CA 1
ATOM 1501 C C . LYS A 1 183 ? -42.320 -14.349 53.822 1.00 80.81 183 LYS A C 1
ATOM 1503 O O . LYS A 1 183 ? -43.035 -14.133 54.789 1.00 80.81 183 LYS A O 1
ATOM 1508 N N . LYS A 1 184 ? -42.721 -14.114 52.567 1.00 82.94 184 LYS A N 1
ATOM 1509 C CA . LYS A 1 184 ? -44.036 -13.537 52.249 1.00 82.94 184 LYS A CA 1
ATOM 1510 C C . LYS A 1 184 ? -45.191 -14.394 52.785 1.00 82.94 184 LYS A C 1
ATOM 1512 O O . LYS A 1 184 ? -46.137 -13.857 53.344 1.00 82.94 184 LYS A O 1
ATOM 1517 N N . LYS A 1 185 ? -45.094 -15.725 52.673 1.00 83.50 185 LYS A N 1
ATOM 1518 C CA . LYS A 1 185 ? -46.093 -16.652 53.238 1.00 83.50 185 LYS A CA 1
ATOM 1519 C C . LYS A 1 185 ? -46.137 -16.631 54.769 1.00 83.50 185 LYS A C 1
ATOM 1521 O O . LYS A 1 185 ? -47.196 -16.894 55.331 1.00 83.50 185 LYS A O 1
ATOM 1526 N N . ARG A 1 186 ? -45.004 -16.391 55.440 1.00 86.69 186 ARG A N 1
ATOM 1527 C CA . ARG A 1 186 ? -44.926 -16.295 56.905 1.00 86.69 186 ARG A CA 1
ATOM 1528 C C . ARG A 1 186 ? -45.506 -14.972 57.404 1.00 86.69 186 ARG A C 1
ATOM 1530 O O . ARG A 1 186 ? -46.341 -15.002 58.298 1.00 86.69 186 ARG A O 1
ATOM 1537 N N . ASP A 1 187 ? -45.147 -13.868 56.757 1.00 85.19 187 ASP A N 1
ATOM 1538 C CA . ASP A 1 187 ? -45.646 -12.532 57.090 1.00 85.19 187 ASP A CA 1
ATOM 1539 C C . ASP A 1 187 ? -47.181 -12.452 56.851 1.00 85.19 187 ASP A C 1
ATOM 1541 O O . ASP A 1 187 ? -47.921 -11.989 57.713 1.00 85.19 187 ASP A O 1
ATOM 1545 N N . GLU A 1 188 ? -47.701 -13.037 55.756 1.00 88.38 188 GLU A N 1
ATOM 1546 C CA . GLU A 1 188 ? -49.156 -13.149 55.502 1.00 88.38 188 GLU A CA 1
ATOM 1547 C C . GLU A 1 188 ? -49.901 -14.056 56.503 1.00 88.38 188 GLU A C 1
ATOM 1549 O O . GLU A 1 188 ? -51.119 -13.934 56.652 1.00 88.38 188 GLU A O 1
ATOM 1554 N N . LYS A 1 189 ? -49.218 -15.013 57.148 1.00 86.81 189 LYS A N 1
ATOM 1555 C CA . LYS A 1 189 ? -49.814 -15.847 58.207 1.00 86.81 189 LYS A CA 1
ATOM 1556 C C . LYS A 1 189 ? -49.877 -15.093 59.529 1.00 86.81 189 LYS A C 1
ATOM 1558 O O . LYS A 1 189 ? -50.925 -15.120 60.165 1.00 86.81 189 LYS A O 1
ATOM 1563 N N . GLU A 1 190 ? -48.804 -14.397 59.901 1.00 89.25 190 GLU A N 1
ATOM 1564 C CA . GLU A 1 190 ? -48.773 -13.546 61.098 1.00 89.25 190 GLU A CA 1
ATOM 1565 C C . GLU A 1 190 ? -49.843 -12.439 61.030 1.00 89.25 190 GLU A C 1
ATOM 1567 O O . GLU A 1 190 ? -50.536 -12.187 62.017 1.00 89.25 190 GLU A O 1
ATOM 1572 N N . GLU A 1 191 ? -50.070 -11.831 59.858 1.00 89.00 191 GLU A N 1
ATOM 1573 C CA . GLU A 1 191 ? -51.168 -10.868 59.666 1.00 89.00 191 GLU A CA 1
ATOM 1574 C C . GLU A 1 191 ? -52.561 -11.501 59.846 1.00 89.00 191 GLU A C 1
ATOM 1576 O O . GLU A 1 191 ? -53.434 -10.905 60.474 1.00 89.00 191 GLU A O 1
ATOM 1581 N N . ARG A 1 192 ? -52.788 -12.732 59.367 1.00 89.19 192 ARG A N 1
ATOM 1582 C CA . ARG A 1 192 ? -54.082 -13.419 59.555 1.00 89.19 192 ARG A CA 1
ATOM 1583 C C . ARG A 1 192 ? -54.317 -13.838 61.003 1.00 89.19 192 ARG A C 1
ATOM 1585 O O . ARG A 1 192 ? -55.419 -13.654 61.509 1.00 89.19 192 ARG A O 1
ATOM 1592 N N . GLU A 1 193 ? -53.296 -14.361 61.680 1.00 89.31 193 GLU A N 1
ATOM 1593 C CA . GLU A 1 193 ? -53.382 -14.757 63.093 1.00 89.31 193 GLU A CA 1
ATOM 1594 C C . GLU A 1 193 ? -53.635 -13.542 64.003 1.00 89.31 193 GLU A C 1
ATOM 1596 O O . GLU A 1 193 ? -54.460 -13.591 64.921 1.00 89.31 193 GLU A O 1
ATOM 1601 N N . THR A 1 194 ? -52.989 -12.406 63.724 1.00 87.88 194 THR A N 1
ATOM 1602 C CA . THR A 1 194 ? -53.269 -11.146 64.433 1.00 87.88 194 THR A CA 1
ATOM 1603 C C . THR A 1 194 ? -54.683 -10.628 64.147 1.00 87.88 194 THR A C 1
ATOM 1605 O O . THR A 1 194 ? -55.371 -10.177 65.062 1.00 87.88 194 THR A O 1
ATOM 1608 N N . GLU A 1 195 ? -55.191 -10.760 62.920 1.00 90.50 195 GLU A N 1
ATOM 1609 C CA . GLU A 1 195 ? -56.567 -10.367 62.600 1.00 90.50 195 GLU A CA 1
ATOM 1610 C C . GLU A 1 195 ? -57.620 -11.278 63.271 1.00 90.50 195 GLU A C 1
ATOM 1612 O O . GLU A 1 195 ? -58.641 -10.793 63.770 1.00 90.50 195 GLU A O 1
ATOM 1617 N N . GLU A 1 196 ? -57.372 -12.589 63.335 1.00 90.94 196 GLU A N 1
ATOM 1618 C CA . GLU A 1 196 ? -58.235 -13.568 64.011 1.00 90.94 196 GLU A CA 1
ATOM 1619 C C . GLU A 1 196 ? -58.261 -13.371 65.533 1.00 90.94 196 GLU A C 1
ATOM 1621 O O . GLU A 1 196 ? -59.336 -13.399 66.140 1.00 90.94 196 GLU A O 1
ATOM 1626 N N . THR A 1 197 ? -57.112 -13.096 66.158 1.00 88.62 197 THR A N 1
ATOM 1627 C CA . THR A 1 197 ? -57.028 -12.791 67.600 1.00 88.62 197 THR A CA 1
ATOM 1628 C C . THR A 1 197 ? -57.726 -11.477 67.958 1.00 88.62 197 THR A C 1
ATOM 1630 O O . THR A 1 197 ? -58.421 -11.397 68.973 1.00 88.62 197 THR A O 1
ATOM 1633 N N . ILE A 1 198 ? -57.645 -10.456 67.099 1.00 90.50 198 ILE A N 1
ATOM 1634 C CA . ILE A 1 198 ? -58.402 -9.209 67.279 1.00 90.50 198 ILE A CA 1
ATOM 1635 C C . ILE A 1 198 ? -59.914 -9.460 67.148 1.00 90.50 198 ILE A C 1
ATOM 1637 O O . ILE A 1 198 ? -60.702 -8.897 67.916 1.00 90.50 198 ILE A O 1
ATOM 1641 N N . LYS A 1 199 ? -60.348 -10.299 66.197 1.00 91.62 199 LYS A N 1
ATOM 1642 C CA . LYS A 1 199 ? -61.769 -10.657 66.017 1.00 91.62 199 LYS A CA 1
ATOM 1643 C C . LYS A 1 199 ? -62.316 -11.446 67.207 1.00 91.62 199 LYS A C 1
ATOM 1645 O O . LYS A 1 199 ? -63.398 -11.111 67.692 1.00 91.62 199 LYS A O 1
ATOM 1650 N N . SER A 1 200 ? -61.576 -12.433 67.711 1.00 87.69 200 SER A N 1
ATOM 1651 C CA . SER A 1 200 ? -61.999 -13.233 68.868 1.00 87.69 200 SER A CA 1
ATOM 1652 C C . SER A 1 200 ? -62.073 -12.398 70.150 1.00 87.69 200 SER A C 1
ATOM 1654 O O . SER A 1 200 ? -63.049 -12.504 70.893 1.00 87.69 200 SER A O 1
ATOM 1656 N N . PHE A 1 201 ? -61.130 -11.474 70.367 1.00 88.19 201 PHE A N 1
ATOM 1657 C CA . PHE A 1 201 ? -61.174 -10.542 71.498 1.00 88.19 201 PHE A CA 1
ATOM 1658 C C . PHE A 1 201 ? -62.387 -9.596 71.435 1.00 88.19 201 PHE A C 1
ATOM 1660 O O . PHE A 1 201 ? -63.050 -9.363 72.447 1.00 88.19 201 PHE A O 1
ATOM 1667 N N . LYS A 1 202 ? -62.737 -9.095 70.240 1.00 88.75 202 LYS A N 1
ATOM 1668 C CA . LYS A 1 202 ? -63.954 -8.286 70.025 1.00 88.75 202 LYS A CA 1
ATOM 1669 C C . LYS A 1 202 ? -65.245 -9.078 70.260 1.00 88.75 202 LYS A C 1
ATOM 1671 O O . LYS A 1 202 ? -66.212 -8.525 70.773 1.00 88.75 202 LYS A O 1
ATOM 1676 N N . GLN A 1 203 ? -65.280 -10.357 69.890 1.00 87.94 203 GLN A N 1
ATOM 1677 C CA . GLN A 1 203 ? -66.439 -11.219 70.144 1.00 87.94 203 GLN A CA 1
ATOM 1678 C C . GLN A 1 203 ? -66.602 -11.541 71.633 1.00 87.94 203 GLN A C 1
ATOM 1680 O O . GLN A 1 203 ? -67.721 -11.496 72.138 1.00 87.94 203 GLN A O 1
ATOM 1685 N N . LEU A 1 204 ? -65.503 -11.806 72.346 1.00 86.31 204 LEU A N 1
ATOM 1686 C CA . LEU A 1 204 ? -65.507 -12.021 73.796 1.00 86.31 204 LEU A CA 1
ATOM 1687 C C . LEU A 1 204 ? -66.015 -10.786 74.551 1.00 86.31 204 LEU A C 1
ATOM 1689 O O . LEU A 1 204 ? -66.866 -10.922 75.429 1.00 86.31 204 LEU A O 1
ATOM 1693 N N . SER A 1 205 ? -65.565 -9.585 74.174 1.00 80.38 205 SER A N 1
ATOM 1694 C CA . SER A 1 205 ? -66.038 -8.348 74.806 1.00 80.38 205 SER A CA 1
ATOM 1695 C C . SER A 1 205 ? -67.513 -8.057 74.499 1.00 80.38 205 SER A C 1
ATOM 1697 O O . SER A 1 205 ? -68.260 -7.675 75.399 1.00 80.38 205 SER A O 1
ATOM 1699 N N . ALA A 1 206 ? -67.975 -8.309 73.269 1.00 85.56 206 ALA A N 1
ATOM 1700 C CA . ALA A 1 206 ? -69.387 -8.180 72.905 1.00 85.56 206 ALA A CA 1
ATOM 1701 C C . ALA A 1 206 ? -70.279 -9.193 73.645 1.00 85.56 206 ALA A C 1
ATOM 1703 O O . ALA A 1 206 ? -71.353 -8.831 74.126 1.00 85.56 206 ALA A O 1
ATOM 1704 N N . ALA A 1 207 ? -69.831 -10.444 73.787 1.00 83.25 207 ALA A N 1
ATOM 1705 C CA . ALA A 1 207 ? -70.542 -11.474 74.541 1.00 83.25 207 ALA A CA 1
ATOM 1706 C C . ALA A 1 207 ? -70.606 -11.146 76.042 1.00 83.25 207 ALA A C 1
ATOM 1708 O O . ALA A 1 207 ? -71.661 -11.309 76.653 1.00 83.25 207 ALA A O 1
ATOM 1709 N N . GLN A 1 208 ? -69.521 -10.621 76.625 1.00 80.31 208 GLN A N 1
ATOM 1710 C CA . GLN A 1 208 ? -69.518 -10.130 78.008 1.00 80.31 208 GLN A CA 1
ATOM 1711 C C . GLN A 1 208 ? -70.506 -8.973 78.201 1.00 80.31 208 GLN A C 1
ATOM 1713 O O . GLN A 1 208 ? -71.283 -8.990 79.152 1.00 80.31 208 GLN A O 1
ATOM 1718 N N . LEU A 1 209 ? -70.539 -8.002 77.282 1.00 77.25 209 LEU A N 1
ATOM 1719 C CA . LEU A 1 209 ? -71.510 -6.903 77.327 1.00 77.25 209 LEU A CA 1
ATOM 1720 C C . LEU A 1 209 ? -72.957 -7.403 77.195 1.00 77.25 209 LEU A C 1
ATOM 1722 O O . LEU A 1 209 ? -73.832 -6.928 77.916 1.00 77.25 209 LEU A O 1
ATOM 1726 N N . ALA A 1 210 ? -73.209 -8.390 76.333 1.00 79.06 210 ALA A N 1
ATOM 1727 C CA . ALA A 1 210 ? -74.529 -8.996 76.173 1.00 79.06 210 ALA A CA 1
ATOM 1728 C C . ALA A 1 210 ? -74.978 -9.770 77.425 1.00 79.06 210 ALA A C 1
ATOM 1730 O O . ALA A 1 210 ? -76.140 -9.675 77.813 1.00 79.06 210 ALA A O 1
ATOM 1731 N N . GLN A 1 211 ? -74.070 -10.491 78.095 1.00 78.62 211 GLN A N 1
ATOM 1732 C CA . GLN A 1 211 ? -74.365 -11.166 79.365 1.00 78.62 211 GLN A CA 1
ATOM 1733 C C . GLN A 1 211 ? -74.677 -10.169 80.486 1.00 78.62 211 GLN A C 1
ATOM 1735 O O . GLN A 1 211 ? -75.628 -10.380 81.236 1.00 78.62 211 GLN A O 1
ATOM 1740 N N . ILE A 1 212 ? -73.929 -9.063 80.571 1.00 74.94 212 ILE A N 1
ATOM 1741 C CA . ILE A 1 212 ? -74.198 -7.990 81.540 1.00 74.94 212 ILE A CA 1
ATOM 1742 C C . ILE A 1 212 ? -75.567 -7.355 81.262 1.00 74.94 212 ILE A C 1
ATOM 1744 O O . ILE A 1 212 ? -76.356 -7.177 82.189 1.00 74.94 212 ILE A O 1
ATOM 1748 N N . ALA A 1 213 ? -75.888 -7.074 79.996 1.00 76.19 213 ALA A N 1
ATOM 1749 C CA . ALA A 1 213 ? -77.184 -6.523 79.608 1.00 76.19 213 ALA A CA 1
ATOM 1750 C C . ALA A 1 213 ? -78.348 -7.493 79.895 1.00 76.19 213 ALA A C 1
ATOM 1752 O O . ALA A 1 213 ? -79.396 -7.066 80.376 1.00 76.19 213 ALA A O 1
ATOM 1753 N N . ALA A 1 214 ? -78.168 -8.797 79.660 1.00 76.81 214 ALA A N 1
ATOM 1754 C CA . ALA A 1 214 ? -79.173 -9.816 79.967 1.00 76.81 214 ALA A CA 1
ATOM 1755 C C . ALA A 1 214 ? -79.406 -9.966 81.481 1.00 76.81 214 ALA A C 1
ATOM 1757 O O . ALA A 1 214 ? -80.556 -10.033 81.916 1.00 76.81 214 ALA A O 1
ATOM 1758 N N . ALA A 1 215 ? -78.339 -9.939 82.287 1.00 72.44 215 ALA A N 1
ATOM 1759 C CA . ALA A 1 215 ? -78.438 -9.948 83.747 1.00 72.44 215 ALA A CA 1
ATOM 1760 C C . ALA A 1 215 ? -79.143 -8.687 84.280 1.00 72.44 215 ALA A C 1
ATOM 1762 O O . ALA A 1 215 ? -79.958 -8.773 85.197 1.00 72.44 215 ALA A O 1
ATOM 1763 N N . GLN A 1 216 ? -78.887 -7.520 83.675 1.00 71.88 216 GLN A N 1
ATOM 1764 C CA . GLN A 1 216 ? -79.588 -6.273 84.001 1.00 71.88 216 GLN A CA 1
ATOM 1765 C C . GLN A 1 216 ? -81.071 -6.309 83.606 1.00 71.88 216 GLN A C 1
ATOM 1767 O O . GLN A 1 216 ? -81.910 -5.828 84.362 1.00 71.88 216 GLN A O 1
ATOM 1772 N N . ALA A 1 217 ? -81.413 -6.901 82.459 1.00 66.62 217 ALA A N 1
ATOM 1773 C CA . ALA A 1 217 ? -82.800 -7.039 82.015 1.00 66.62 217 ALA A CA 1
ATOM 1774 C C . ALA A 1 217 ? -83.604 -8.009 82.898 1.00 66.62 217 ALA A C 1
ATOM 1776 O O . ALA A 1 217 ? -84.764 -7.734 83.197 1.00 66.62 217 ALA A O 1
ATOM 1777 N N . GLN A 1 218 ? -82.985 -9.099 83.367 1.00 64.69 218 GLN A N 1
ATOM 1778 C CA . GLN A 1 218 ? -83.585 -9.986 84.370 1.00 64.69 218 GLN A CA 1
ATOM 1779 C C . GLN A 1 218 ? -83.826 -9.245 85.695 1.00 64.69 218 GLN A C 1
ATOM 1781 O O . GLN A 1 218 ? -84.919 -9.328 86.245 1.00 64.69 218 GLN A O 1
ATOM 1786 N N . TYR A 1 219 ? -82.867 -8.427 86.144 1.00 55.88 219 TYR A N 1
ATOM 1787 C CA . TYR A 1 219 ? -83.029 -7.579 87.334 1.00 55.88 219 TYR A CA 1
ATOM 1788 C C . TYR A 1 219 ? -84.120 -6.502 87.193 1.00 55.88 219 TYR A C 1
ATOM 1790 O O . TYR A 1 219 ? -84.695 -6.083 88.193 1.00 55.88 219 TYR A O 1
ATOM 1798 N N . ALA A 1 220 ? -84.407 -6.034 85.975 1.00 57.66 220 ALA A N 1
ATOM 1799 C CA . ALA A 1 220 ? -85.445 -5.034 85.714 1.00 57.66 220 ALA A CA 1
ATOM 1800 C C . ALA A 1 220 ? -86.867 -5.627 85.632 1.00 57.66 220 ALA A C 1
ATOM 1802 O O . ALA A 1 220 ? -87.837 -4.888 85.799 1.00 57.66 220 ALA A O 1
ATOM 1803 N N . ALA A 1 221 ? -87.003 -6.933 85.375 1.00 54.69 221 ALA A N 1
ATOM 1804 C CA . ALA A 1 221 ? -88.293 -7.626 85.333 1.00 54.69 221 ALA A CA 1
ATOM 1805 C C . ALA A 1 221 ? -88.822 -7.981 86.738 1.00 54.69 221 ALA A C 1
ATOM 1807 O O . ALA A 1 221 ? -90.034 -7.964 86.958 1.00 54.69 221 ALA A O 1
ATOM 1808 N N . ASP A 1 222 ? -87.928 -8.212 87.702 1.00 52.06 222 ASP A N 1
ATOM 1809 C CA . ASP A 1 222 ? -88.278 -8.472 89.101 1.00 52.06 222 ASP A CA 1
ATOM 1810 C C . ASP A 1 222 ? -88.389 -7.146 89.877 1.00 52.06 222 ASP A C 1
ATOM 1812 O O . ASP A 1 222 ? -87.505 -6.729 90.625 1.00 52.06 222 ASP A O 1
ATOM 1816 N N . GLY A 1 223 ? -89.486 -6.423 89.644 1.00 46.34 223 GLY A N 1
ATOM 1817 C CA . GLY A 1 223 ? -89.741 -5.117 90.249 1.00 46.34 223 GLY A CA 1
ATOM 1818 C C . GLY A 1 223 ? -89.866 -5.146 91.780 1.00 46.34 223 GLY A C 1
ATOM 1819 O O . GLY A 1 223 ? -90.807 -5.719 92.324 1.00 46.34 223 GLY A O 1
ATOM 1820 N N . ALA A 1 224 ? -88.981 -4.418 92.470 1.00 41.53 224 ALA A N 1
ATOM 1821 C CA . ALA A 1 224 ? -89.181 -3.920 93.835 1.00 41.53 224 ALA A CA 1
ATOM 1822 C C . ALA A 1 224 ? -88.425 -2.583 94.056 1.00 41.53 224 ALA A C 1
ATOM 1824 O O . ALA A 1 224 ? -87.415 -2.336 93.398 1.00 41.53 224 ALA A O 1
ATOM 1825 N N . PRO A 1 225 ? -88.922 -1.677 94.925 1.00 42.56 225 PRO A N 1
ATOM 1826 C CA . PRO A 1 225 ? -88.802 -0.227 94.744 1.00 42.56 225 PRO A CA 1
ATOM 1827 C C . PRO A 1 225 ? -87.566 0.416 95.392 1.00 42.56 225 PRO A C 1
ATOM 1829 O O . PRO A 1 225 ? -87.089 -0.005 96.443 1.00 42.56 225 PRO A O 1
ATOM 1832 N N . LEU A 1 226 ? -87.119 1.523 94.788 1.00 41.34 226 LEU A N 1
ATOM 1833 C CA . LEU A 1 226 ? -86.074 2.428 95.276 1.00 41.34 226 LEU A CA 1
ATOM 1834 C C . LEU A 1 226 ? -86.494 3.165 96.563 1.00 41.34 226 LEU A C 1
ATOM 1836 O O . LEU A 1 226 ? -87.435 3.957 96.552 1.00 41.34 226 LEU A O 1
ATOM 1840 N N . THR A 1 227 ? -85.722 2.995 97.640 1.00 43.78 227 THR A N 1
ATOM 1841 C CA . THR A 1 227 ? -85.662 3.930 98.781 1.00 43.78 227 THR A CA 1
ATOM 1842 C C . THR A 1 227 ? -84.360 4.747 98.727 1.00 43.78 227 THR A C 1
ATOM 1844 O O . THR A 1 227 ? -83.319 4.187 98.376 1.00 43.78 227 THR A O 1
ATOM 1847 N N . PRO A 1 228 ? -84.376 6.052 99.064 1.00 42.41 228 PRO A N 1
ATOM 1848 C CA . PRO A 1 228 ? -83.236 6.957 98.875 1.00 42.41 228 PRO A CA 1
ATOM 1849 C C . PRO A 1 228 ? -82.075 6.698 99.861 1.00 42.41 228 PRO A C 1
ATOM 1851 O O . PRO A 1 228 ? -82.314 6.239 100.980 1.00 42.41 228 PRO A O 1
ATOM 1854 N N . PRO A 1 229 ? -80.817 7.016 99.487 1.00 45.25 229 PRO A N 1
ATOM 1855 C CA . PRO A 1 229 ? -79.639 6.723 100.305 1.00 45.25 229 PRO A CA 1
ATOM 1856 C C . PRO A 1 229 ? -79.496 7.677 101.510 1.00 45.25 229 PRO A C 1
ATOM 1858 O O . PRO A 1 229 ? -79.790 8.872 101.392 1.00 45.25 229 PRO A O 1
ATOM 1861 N N . PRO A 1 230 ? -78.989 7.199 102.664 1.00 41.03 230 PRO A N 1
ATOM 1862 C CA . PRO A 1 230 ? -78.677 8.049 103.806 1.00 41.03 230 PRO A CA 1
ATOM 1863 C C . PRO A 1 230 ? -77.346 8.797 103.612 1.00 41.03 230 PRO A C 1
ATOM 1865 O O . PRO A 1 230 ? -76.395 8.293 103.014 1.00 41.03 230 PRO A O 1
ATOM 1868 N N . LYS A 1 231 ? -77.277 10.017 104.160 1.00 44.28 231 LYS A N 1
ATOM 1869 C CA . LYS A 1 231 ? -76.078 10.869 104.213 1.00 44.28 231 LYS A CA 1
ATOM 1870 C C . LYS A 1 231 ? -74.948 10.164 104.973 1.00 44.28 231 LYS A C 1
ATOM 1872 O O . LYS A 1 231 ? -75.116 9.847 106.148 1.00 44.28 231 LYS A O 1
ATOM 1877 N N . ALA A 1 232 ? -73.790 9.999 104.334 1.00 44.81 232 ALA A N 1
ATOM 1878 C CA . ALA A 1 232 ? -72.569 9.531 104.984 1.00 44.81 232 ALA A CA 1
ATOM 1879 C C . ALA A 1 232 ? -71.591 10.689 105.232 1.00 44.81 232 ALA A C 1
ATOM 1881 O O . ALA A 1 232 ? -71.368 11.564 104.399 1.00 44.81 232 ALA A O 1
ATOM 1882 N N . ILE A 1 233 ? -71.068 10.668 106.449 1.00 45.06 233 ILE A N 1
ATOM 1883 C CA . ILE A 1 233 ? -70.298 11.683 107.154 1.00 45.06 233 ILE A CA 1
ATOM 1884 C C . ILE A 1 233 ? -68.813 11.581 106.780 1.00 45.06 233 ILE A C 1
ATOM 1886 O O . ILE A 1 233 ? -68.249 10.490 106.738 1.00 45.06 233 ILE A O 1
ATOM 1890 N N . CYS A 1 234 ? -68.173 12.735 106.570 1.00 39.97 234 CYS A N 1
ATOM 1891 C CA . CYS A 1 234 ? -66.719 12.890 106.502 1.00 39.97 234 CYS A CA 1
ATOM 1892 C C . CYS A 1 234 ? -66.025 12.299 107.740 1.00 39.97 234 CYS A C 1
ATOM 1894 O O . CYS A 1 234 ? -66.283 12.739 108.862 1.00 39.97 234 CYS A O 1
ATOM 1896 N N . ARG A 1 235 ? -65.043 11.415 107.536 1.00 44.47 235 ARG A N 1
ATOM 1897 C CA . ARG A 1 235 ? -63.972 11.164 108.512 1.00 44.47 235 ARG A CA 1
ATOM 1898 C C . ARG A 1 235 ? -62.614 11.465 107.883 1.00 44.47 235 ARG A C 1
ATOM 1900 O O . ARG A 1 235 ? -62.170 10.770 106.980 1.00 44.47 235 ARG A O 1
ATOM 1907 N N . ARG A 1 236 ? -61.972 12.517 108.402 1.00 45.34 236 ARG A N 1
ATOM 1908 C CA . ARG A 1 236 ? -60.515 12.700 108.410 1.00 45.34 236 ARG A CA 1
ATOM 1909 C C . ARG A 1 236 ? -59.939 11.853 109.540 1.00 45.34 236 ARG A C 1
ATOM 1911 O O . ARG A 1 236 ? -60.449 11.919 110.658 1.00 45.34 236 ARG A O 1
ATOM 1918 N N . THR A 1 237 ? -58.860 11.129 109.284 1.00 45.12 237 THR A N 1
ATOM 1919 C CA . THR A 1 237 ? -57.874 10.730 110.304 1.00 45.12 237 THR A CA 1
ATOM 1920 C C . THR A 1 237 ? -56.580 10.413 109.547 1.00 45.12 237 THR A C 1
ATOM 1922 O O . THR A 1 237 ? -56.632 9.600 108.632 1.00 45.12 237 THR A O 1
ATOM 1925 N N . ILE A 1 238 ? -55.646 11.374 109.579 1.00 45.44 238 ILE A N 1
ATOM 1926 C CA . ILE A 1 238 ? -54.280 11.292 110.149 1.00 45.44 238 ILE A CA 1
ATOM 1927 C C . ILE A 1 238 ? -53.389 10.354 109.342 1.00 45.44 238 ILE A C 1
ATOM 1929 O O . ILE A 1 238 ? -53.567 9.126 109.465 1.00 45.44 238 ILE A O 1
#